Protein AF-A0A554M3I3-F1 (afdb_monomer_lite)

pLDDT: mean 77.88, std 26.11, range [24.8, 97.5]

Secondary structure (DSSP, 8-state):
---------------------------------------------------------------S-----PPPHHHHHHHEEEE------B-TTT--BPTTSTT-HHHH--SSTTB-TTSSSBSGGGTTPBPTTT--B---GGGGGT-EEE---SS----HHHHHSSS-HHHHHHT--HHHHHHHHTTSS-------HHHHHHHHHHHHHHH-

Radius of gyration: 31.51 Å; chains: 1; bounding box: 68×47×103 Å

Structure (mmCIF, N/CA/C/O backbone):
data_AF-A0A554M3I3-F1
#
_entry.id   AF-A0A554M3I3-F1
#
loop_
_atom_site.group_PDB
_atom_site.id
_atom_site.type_symbol
_atom_site.label_atom_id
_atom_site.label_alt_id
_atom_site.label_comp_id
_atom_site.label_asym_id
_atom_site.label_entity_id
_atom_site.label_seq_id
_atom_site.pdbx_PDB_ins_code
_atom_site.Cartn_x
_atom_site.Cartn_y
_atom_site.Cartn_z
_atom_site.occupancy
_atom_site.B_iso_or_equiv
_atom_site.auth_seq_id
_atom_site.auth_comp_id
_atom_site.auth_asym_id
_atom_site.auth_atom_id
_atom_site.pdbx_PDB_model_num
ATOM 1 N N . MET A 1 1 ? 8.610 -20.667 21.843 1.00 37.97 1 MET A N 1
ATOM 2 C CA . MET A 1 1 ? 7.999 -21.687 22.723 1.00 37.97 1 MET A CA 1
ATOM 3 C C . MET A 1 1 ? 6.613 -21.170 23.078 1.00 37.97 1 MET A C 1
ATOM 5 O O . MET A 1 1 ? 6.542 -19.989 23.380 1.00 37.97 1 MET A O 1
ATOM 9 N N . ILE A 1 2 ? 5.580 -22.019 22.991 1.00 33.06 2 ILE A N 1
ATOM 10 C CA . ILE A 1 2 ? 4.127 -21.722 22.863 1.00 33.06 2 ILE A CA 1
ATOM 11 C C . ILE A 1 2 ? 3.738 -21.662 21.374 1.00 33.06 2 ILE A C 1
ATOM 13 O O . ILE A 1 2 ? 3.867 -20.629 20.732 1.00 33.06 2 ILE A O 1
ATOM 17 N N . TRP A 1 3 ? 3.732 -22.812 20.698 1.00 30.12 3 TRP A N 1
ATOM 18 C CA . TRP A 1 3 ? 2.650 -23.810 20.579 1.00 30.12 3 TRP A CA 1
ATOM 19 C C . TRP A 1 3 ? 1.483 -23.344 19.707 1.00 30.12 3 TRP A C 1
ATOM 21 O O . TRP A 1 3 ? 0.614 -22.579 20.105 1.00 30.12 3 TRP A O 1
ATOM 31 N N . ILE A 1 4 ? 1.558 -23.879 18.493 1.00 39.56 4 ILE A N 1
ATOM 32 C CA . ILE A 1 4 ? 0.550 -24.014 17.457 1.00 39.56 4 ILE A CA 1
ATOM 33 C C . ILE A 1 4 ? -0.532 -24.979 17.967 1.00 39.56 4 ILE A C 1
ATOM 35 O O . ILE A 1 4 ? -0.209 -26.098 18.356 1.00 39.56 4 ILE A O 1
ATOM 39 N N . LEU A 1 5 ? -1.788 -24.540 17.928 1.00 37.00 5 LEU A N 1
ATOM 40 C CA . LEU A 1 5 ? -3.006 -25.356 17.854 1.00 37.00 5 LEU A CA 1
ATOM 41 C C . LEU A 1 5 ? -3.899 -24.608 16.852 1.00 37.00 5 LEU A C 1
ATOM 43 O O . LEU A 1 5 ? -4.239 -23.451 17.074 1.00 37.00 5 LEU A O 1
ATOM 47 N N . GLU A 1 6 ? -3.916 -25.021 15.588 1.00 35.16 6 GLU A N 1
ATOM 48 C CA . GLU A 1 6 ? -4.874 -25.969 15.003 1.00 35.16 6 GLU A CA 1
ATOM 49 C C . GLU A 1 6 ? -6.351 -25.542 15.097 1.00 35.16 6 GLU A C 1
ATOM 51 O O . GLU A 1 6 ? -6.962 -25.536 16.157 1.00 35.16 6 GLU A O 1
ATOM 56 N N . ASN A 1 7 ? -6.903 -25.303 13.900 1.00 32.28 7 ASN A N 1
ATOM 57 C CA . ASN A 1 7 ? -8.270 -25.603 13.475 1.00 32.28 7 ASN A CA 1
ATOM 58 C C . ASN A 1 7 ? -9.428 -24.797 14.076 1.00 32.28 7 ASN A C 1
ATOM 60 O O . ASN A 1 7 ? -10.158 -25.285 14.927 1.00 32.28 7 ASN A O 1
ATOM 64 N N . PHE A 1 8 ? -9.732 -23.661 13.441 1.00 26.66 8 PHE A N 1
ATOM 65 C CA . PHE A 1 8 ? -11.117 -23.342 13.082 1.00 26.66 8 PHE A CA 1
ATOM 66 C C . PHE A 1 8 ? -11.169 -22.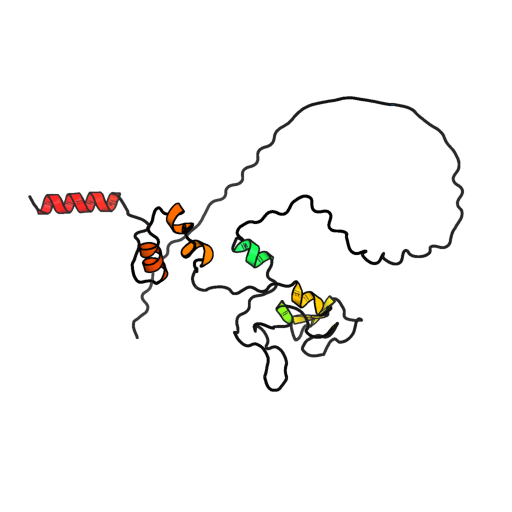800 11.653 1.00 26.66 8 PHE A C 1
ATOM 68 O O . PHE A 1 8 ? -10.734 -21.688 11.357 1.00 26.66 8 PHE A O 1
ATOM 75 N N . SER A 1 9 ? -11.694 -23.628 10.751 1.00 29.00 9 SER A N 1
ATOM 76 C CA . SER A 1 9 ? -12.181 -23.190 9.451 1.00 29.00 9 SER A CA 1
ATOM 77 C C . SER A 1 9 ? -13.396 -22.288 9.661 1.00 29.00 9 SER A C 1
ATOM 79 O O . SER A 1 9 ? -14.375 -22.736 10.251 1.00 29.00 9 SER A O 1
ATOM 81 N N . CYS A 1 10 ? -13.390 -21.079 9.111 1.00 24.80 10 CYS A N 1
ATOM 82 C CA . CYS A 1 10 ? -14.635 -20.426 8.723 1.00 24.80 10 CYS A CA 1
ATOM 83 C C . CYS A 1 10 ? -14.487 -19.924 7.292 1.00 24.80 10 CYS A C 1
ATOM 85 O O . CYS A 1 10 ? -13.834 -18.931 6.984 1.00 24.80 10 CYS A O 1
ATOM 87 N N . ILE A 1 11 ? -15.072 -20.741 6.428 1.00 27.89 11 ILE A N 1
ATOM 88 C CA . ILE A 1 11 ? -15.348 -20.549 5.017 1.00 27.89 11 ILE A CA 1
ATOM 89 C C . ILE A 1 11 ? -16.124 -19.237 4.845 1.00 27.89 11 ILE A C 1
ATOM 91 O O . ILE A 1 11 ? -17.220 -19.100 5.380 1.00 27.89 11 ILE A O 1
ATOM 95 N N . ILE A 1 12 ? -15.597 -18.297 4.060 1.00 28.19 12 ILE A N 1
ATOM 96 C CA . ILE A 1 12 ? -16.394 -17.207 3.486 1.00 28.19 12 ILE A CA 1
ATOM 97 C C . ILE A 1 12 ? -16.550 -17.532 2.003 1.00 28.19 12 ILE A C 1
ATOM 99 O O . ILE A 1 12 ? -15.614 -17.382 1.220 1.00 28.19 12 ILE A O 1
ATOM 103 N N . THR A 1 13 ? -17.729 -18.024 1.622 1.00 29.59 13 THR A N 1
ATOM 104 C CA . THR A 1 13 ? -18.143 -18.128 0.220 1.00 29.59 13 THR A CA 1
ATOM 105 C C . THR A 1 13 ? -19.474 -17.414 0.013 1.00 29.59 13 THR A C 1
ATOM 107 O O . THR A 1 13 ? -20.392 -17.563 0.815 1.00 29.59 13 THR A O 1
ATOM 110 N N . THR A 1 14 ? -19.559 -16.731 -1.138 1.00 33.28 14 THR A N 1
ATOM 111 C CA . THR A 1 14 ? -20.763 -16.212 -1.824 1.00 33.28 14 THR A CA 1
ATOM 112 C C . THR A 1 14 ? -21.414 -14.972 -1.173 1.00 33.28 14 THR A C 1
ATOM 114 O O . THR A 1 14 ? -21.435 -14.850 0.039 1.00 33.28 14 THR A O 1
ATOM 117 N N . ASN A 1 15 ? -21.915 -13.944 -1.867 1.00 29.88 15 ASN A N 1
ATOM 118 C CA . ASN A 1 15 ? -22.545 -13.812 -3.187 1.00 29.88 15 ASN A CA 1
ATOM 119 C C . ASN A 1 15 ? -22.325 -12.374 -3.719 1.00 29.88 15 ASN A C 1
ATOM 121 O O . ASN A 1 15 ? -22.347 -11.420 -2.950 1.00 29.88 15 ASN A O 1
ATOM 125 N N . HIS A 1 16 ? -21.981 -12.176 -4.995 1.00 32.69 16 HIS A N 1
ATOM 126 C CA . HIS A 1 16 ? -22.924 -11.919 -6.099 1.00 32.69 16 HIS A CA 1
ATOM 127 C C . HIS A 1 16 ? -24.004 -10.866 -5.802 1.00 32.69 16 HIS A C 1
ATOM 129 O O . HIS A 1 16 ? -25.044 -11.203 -5.251 1.00 32.69 16 HIS A O 1
ATOM 135 N N . TYR A 1 17 ? -23.821 -9.644 -6.316 1.00 34.75 17 TYR A N 1
ATOM 136 C CA . TYR A 1 17 ? -24.930 -8.754 -6.675 1.00 34.75 17 TYR A CA 1
ATOM 137 C C . TYR A 1 17 ? -24.636 -8.036 -8.000 1.00 34.75 17 TYR A C 1
ATOM 139 O O . TYR A 1 17 ? -23.895 -7.060 -8.064 1.00 34.75 17 TYR A O 1
ATOM 147 N N . ASN A 1 18 ? -25.241 -8.563 -9.067 1.00 35.06 18 ASN A N 1
ATOM 148 C CA . ASN A 1 18 ? -25.533 -7.841 -10.302 1.00 35.06 18 ASN A CA 1
ATOM 149 C C . ASN A 1 18 ? -26.783 -6.984 -10.066 1.00 35.06 18 ASN A C 1
ATOM 151 O O . ASN A 1 18 ? -27.787 -7.504 -9.581 1.00 35.06 18 ASN A O 1
ATOM 155 N N . ALA A 1 19 ? -26.772 -5.725 -10.498 1.00 33.91 19 ALA A N 1
ATOM 156 C CA . ALA A 1 19 ? -27.988 -4.932 -10.648 1.00 33.91 19 ALA A CA 1
ATOM 157 C C . ALA A 1 19 ? -27.946 -4.178 -11.982 1.00 33.91 19 ALA A C 1
ATOM 159 O O . ALA A 1 19 ? -27.262 -3.170 -12.145 1.00 33.91 19 ALA A O 1
ATOM 160 N N . ALA A 1 20 ? -28.677 -4.719 -12.953 1.00 32.81 20 ALA A N 1
ATOM 161 C CA . ALA A 1 20 ? -29.036 -4.060 -14.193 1.00 32.81 20 ALA A CA 1
ATOM 162 C C . ALA A 1 20 ? -30.358 -3.311 -13.995 1.00 32.81 20 ALA A C 1
ATOM 164 O O . ALA A 1 20 ? -31.330 -3.923 -13.565 1.00 32.81 20 ALA A O 1
ATOM 165 N N . THR A 1 21 ? -30.429 -2.044 -14.408 1.00 34.69 21 THR A N 1
ATOM 166 C CA . THR A 1 21 ? -31.701 -1.359 -14.695 1.00 34.69 21 THR A CA 1
ATOM 167 C C . THR A 1 21 ? -31.483 -0.232 -15.708 1.00 34.69 21 THR A C 1
ATOM 169 O O . THR A 1 21 ? -30.863 0.783 -15.415 1.00 34.69 21 THR A O 1
ATOM 172 N N . SER A 1 22 ? -32.030 -0.424 -16.910 1.00 35.56 22 SER A N 1
ATOM 173 C CA . SER A 1 22 ? -32.540 0.642 -17.794 1.00 35.56 22 SER A CA 1
ATOM 174 C C . SER A 1 22 ? -34.060 0.750 -17.546 1.00 35.56 22 SER A C 1
ATOM 176 O O . SER A 1 22 ? -34.599 -0.239 -17.031 1.00 35.56 22 SER A O 1
ATOM 178 N N . PRO A 1 23 ? -34.792 1.851 -17.874 1.00 41.06 23 PRO A N 1
ATOM 179 C CA . PRO A 1 23 ? -35.200 2.108 -19.275 1.00 41.06 23 PRO A CA 1
ATOM 180 C C . PRO A 1 23 ? -35.599 3.566 -19.705 1.00 41.06 23 PRO A C 1
ATOM 182 O O . PRO A 1 23 ? -36.170 4.332 -18.946 1.00 41.06 23 PRO A O 1
ATOM 185 N N . LYS A 1 24 ? -35.407 3.844 -21.014 1.00 34.16 24 LYS A N 1
ATOM 186 C CA . LYS A 1 24 ? -36.326 4.429 -22.048 1.00 34.16 24 LYS A CA 1
ATOM 187 C C . LYS A 1 24 ? -36.927 5.874 -22.002 1.00 34.16 24 LYS A C 1
ATOM 189 O O . LYS A 1 24 ? -37.661 6.217 -21.092 1.00 34.16 24 LYS A O 1
ATOM 194 N N . PHE A 1 25 ? -36.847 6.511 -23.203 1.00 28.34 25 PHE A N 1
ATOM 195 C CA . PHE A 1 25 ? -37.845 7.362 -23.943 1.00 28.34 25 PHE A CA 1
ATOM 196 C C . PHE A 1 25 ? -38.105 8.818 -23.459 1.00 28.34 25 PHE A C 1
ATOM 198 O O . PHE A 1 25 ? -38.232 9.005 -22.264 1.00 28.34 25 PHE A O 1
ATOM 205 N N . PHE A 1 26 ? -38.302 9.917 -24.232 1.00 32.03 26 PHE A N 1
ATOM 206 C CA . PHE A 1 26 ? -38.508 10.353 -25.658 1.00 32.03 26 PHE A CA 1
ATOM 207 C C . PHE A 1 26 ? -38.484 11.946 -25.654 1.00 32.03 26 PHE A C 1
ATOM 209 O O . PHE A 1 26 ? -38.391 12.479 -24.552 1.00 32.03 26 PHE A O 1
ATOM 216 N N . PRO A 1 27 ? -38.763 12.788 -26.702 1.00 43.84 27 PRO A N 1
ATOM 217 C CA . PRO A 1 27 ? -38.387 12.851 -28.139 1.00 43.84 27 PRO A CA 1
ATOM 218 C C . PRO A 1 27 ? -38.089 14.266 -28.784 1.00 43.84 27 PRO A C 1
ATOM 220 O O . PRO A 1 27 ? -38.451 15.306 -28.255 1.00 43.84 27 PRO A O 1
ATOM 223 N N . ARG A 1 28 ? -37.606 14.228 -30.054 1.00 34.38 28 ARG A N 1
ATOM 224 C CA . ARG A 1 28 ? -37.950 15.022 -31.290 1.00 34.38 28 ARG A CA 1
ATOM 225 C C . ARG A 1 28 ? -37.622 16.531 -31.524 1.00 34.38 28 ARG A C 1
ATOM 227 O O . ARG A 1 28 ? -38.009 17.382 -30.744 1.00 34.38 28 ARG A O 1
ATOM 234 N N . PHE A 1 29 ? -37.199 16.786 -32.792 1.00 26.50 29 PHE A N 1
ATOM 235 C CA . PHE A 1 29 ? -37.363 17.929 -33.761 1.00 26.50 29 PHE A CA 1
ATOM 236 C C . PHE A 1 29 ? -35.992 18.510 -34.224 1.00 26.50 29 PHE A C 1
ATOM 238 O O . PHE A 1 29 ? -35.173 18.800 -33.374 1.00 26.50 29 PHE A O 1
ATOM 245 N N . ARG A 1 30 ? -35.591 18.702 -35.503 1.00 32.94 30 ARG A N 1
ATOM 246 C CA . ARG A 1 30 ? -36.229 18.865 -36.836 1.00 32.94 30 ARG A CA 1
ATOM 247 C C . ARG A 1 30 ? -35.360 18.317 -37.991 1.00 32.94 30 ARG A C 1
ATOM 249 O O . ARG A 1 30 ? -34.144 18.255 -37.902 1.00 32.94 30 ARG A O 1
ATOM 256 N N . ARG A 1 31 ? -36.040 18.022 -39.109 1.00 30.06 31 ARG A N 1
ATOM 257 C CA . ARG A 1 31 ? -35.536 17.766 -40.476 1.00 30.06 31 ARG A CA 1
ATOM 258 C C . ARG A 1 31 ? -34.858 18.988 -41.117 1.00 30.06 31 ARG A C 1
ATOM 260 O O . ARG A 1 31 ? -35.368 20.093 -40.958 1.00 30.06 31 ARG A O 1
ATOM 267 N N . ALA A 1 32 ? -33.927 18.738 -42.041 1.00 34.50 32 ALA A N 1
ATOM 268 C CA . ALA A 1 32 ? -33.870 19.432 -43.333 1.00 34.50 32 ALA A CA 1
ATOM 269 C C . ALA A 1 32 ? -33.262 18.513 -44.412 1.00 34.50 32 ALA A C 1
ATOM 271 O O . ALA A 1 32 ? -32.392 17.696 -44.137 1.00 34.50 32 ALA A O 1
ATOM 272 N N . VAL A 1 33 ? -33.797 18.619 -45.626 1.00 34.09 33 VAL A N 1
ATOM 273 C CA . VAL A 1 33 ? -33.613 17.748 -46.798 1.00 34.09 33 VAL A CA 1
ATOM 274 C C . VAL A 1 33 ? -33.032 18.584 -47.939 1.00 34.09 33 VAL A C 1
ATOM 276 O O . VAL A 1 33 ? -33.507 19.703 -48.111 1.00 34.0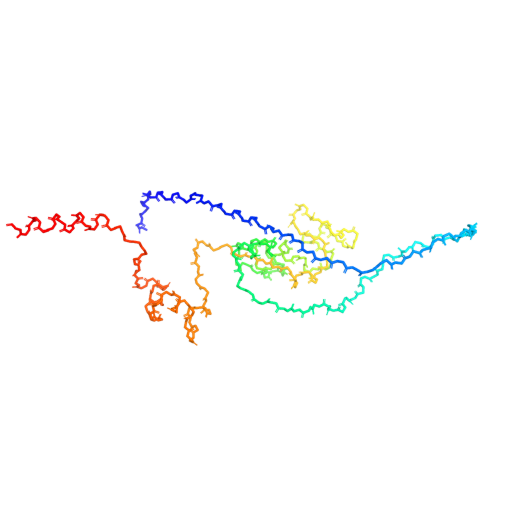9 33 VAL A O 1
ATOM 279 N N . ARG A 1 34 ? -32.130 18.006 -48.755 1.00 31.14 34 ARG A N 1
ATOM 280 C CA . ARG A 1 34 ? -31.967 18.117 -50.241 1.00 31.14 34 ARG A CA 1
ATOM 281 C C . ARG A 1 34 ? -30.483 17.939 -50.609 1.00 31.14 34 ARG A C 1
ATOM 283 O O . ARG A 1 34 ? -29.644 18.615 -50.043 1.00 31.14 34 ARG A O 1
ATOM 290 N N . LYS A 1 35 ? -30.092 16.883 -51.337 1.00 31.95 35 LYS A N 1
ATOM 291 C CA . LYS A 1 35 ? -30.215 16.564 -52.786 1.00 31.95 35 LYS A CA 1
ATOM 292 C C . LYS A 1 35 ? -29.033 17.091 -53.629 1.00 31.95 35 LYS A C 1
ATOM 294 O O . LYS A 1 35 ? -28.927 18.286 -53.844 1.00 31.95 35 LYS A O 1
ATOM 299 N N . SER A 1 36 ? -28.268 16.118 -54.146 1.00 34.31 36 SER A N 1
ATOM 300 C CA . SER A 1 36 ? -27.706 15.971 -55.508 1.00 34.31 36 SER A CA 1
ATOM 301 C C . SER A 1 36 ? -26.836 17.064 -56.145 1.00 34.31 36 SER A C 1
ATOM 303 O O . SER A 1 36 ? -27.316 18.165 -56.383 1.00 34.31 36 SER A O 1
ATOM 305 N N . CYS A 1 37 ? -25.634 16.633 -56.557 1.00 30.97 37 CYS A N 1
ATOM 306 C CA . CYS A 1 37 ? -24.827 16.945 -57.760 1.00 30.97 37 CYS A CA 1
ATOM 307 C C . CYS A 1 37 ? -23.354 16.830 -57.315 1.00 30.97 37 CYS A C 1
ATOM 309 O O . CYS A 1 37 ? -22.986 17.423 -56.315 1.00 30.97 37 CYS A O 1
ATOM 311 N N . GLY A 1 38 ? -22.472 16.001 -57.867 1.00 29.64 38 GLY A N 1
ATOM 312 C CA . GLY A 1 38 ? -22.256 15.666 -59.265 1.00 29.64 38 GLY A CA 1
ATOM 313 C C . GLY A 1 38 ? -20.931 16.315 -59.685 1.00 29.64 38 GLY A C 1
ATOM 314 O O . GLY A 1 38 ? -20.883 17.536 -59.730 1.00 29.64 38 GLY A O 1
ATOM 315 N N . VAL A 1 39 ? -19.941 15.482 -60.063 1.00 30.78 39 VAL A N 1
ATOM 316 C CA . VAL A 1 39 ? -18.754 15.835 -60.887 1.00 30.78 39 VAL A CA 1
ATOM 317 C C . VAL A 1 39 ? -17.640 16.570 -60.089 1.00 30.78 39 VAL A C 1
ATOM 319 O O . VAL A 1 39 ? -17.939 17.428 -59.279 1.00 30.78 39 VAL A O 1
ATOM 322 N N . LEU A 1 40 ? -16.329 16.303 -60.147 1.00 28.42 40 LEU A N 1
ATOM 323 C CA . LEU A 1 40 ? -15.416 15.578 -61.035 1.00 28.42 40 LEU A CA 1
ATOM 324 C C . LEU A 1 40 ? -14.248 15.069 -60.156 1.00 28.42 40 LEU A C 1
ATOM 326 O O . LEU A 1 40 ? -13.724 15.814 -59.329 1.00 28.42 40 LEU A O 1
ATOM 330 N N . CYS A 1 41 ? -13.820 13.824 -60.349 1.00 28.53 41 CYS A N 1
ATOM 331 C CA . CYS A 1 41 ? -12.599 13.283 -59.759 1.00 28.53 41 CYS A CA 1
ATOM 332 C C . CYS A 1 41 ? -11.407 13.741 -60.609 1.00 28.53 41 CYS A C 1
ATOM 334 O O . CYS A 1 41 ? -11.268 13.300 -61.749 1.00 28.53 41 CYS A O 1
ATOM 336 N N . VAL A 1 42 ? -10.568 14.631 -60.078 1.00 33.12 42 VAL A N 1
ATOM 337 C CA . VAL A 1 42 ? -9.254 14.916 -60.662 1.00 33.12 42 VAL A CA 1
ATOM 338 C C . VAL A 1 42 ? -8.204 14.258 -59.781 1.00 33.12 42 VAL A C 1
ATOM 340 O O . VAL A 1 42 ? -7.917 14.693 -58.667 1.00 33.12 42 VAL A O 1
ATOM 343 N N . ILE A 1 43 ? -7.677 13.159 -60.302 1.00 38.81 43 ILE A N 1
ATOM 344 C CA . ILE A 1 43 ? -6.592 12.377 -59.732 1.00 38.81 43 ILE A CA 1
ATOM 345 C C . ILE A 1 43 ? -5.300 13.134 -60.056 1.00 38.81 43 ILE A C 1
ATOM 347 O O . ILE A 1 43 ? -4.730 12.954 -61.127 1.00 38.81 43 ILE A O 1
ATOM 351 N N . TYR A 1 44 ? -4.844 14.007 -59.158 1.00 36.28 44 TYR A N 1
ATOM 352 C CA . TYR A 1 44 ? -3.440 14.415 -59.153 1.00 36.28 44 TYR A CA 1
ATOM 353 C C . TYR A 1 44 ? -2.703 13.558 -58.134 1.00 36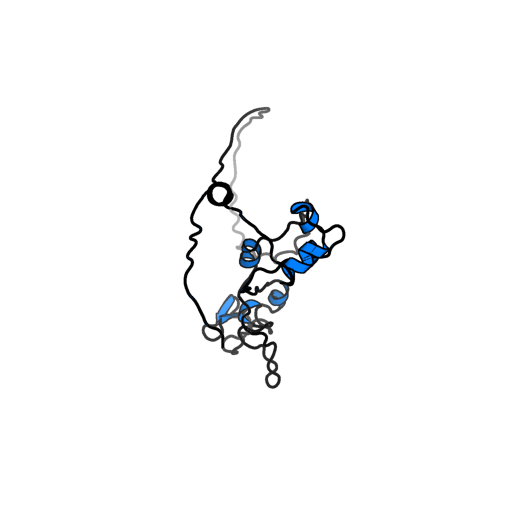.28 44 TYR A C 1
ATOM 355 O O . TYR A 1 44 ? -2.846 13.710 -56.923 1.00 36.28 44 TYR A O 1
ATOM 363 N N . SER A 1 45 ? -1.931 12.625 -58.675 1.00 47.12 45 SER A N 1
ATOM 364 C CA . SER A 1 45 ? -0.873 11.876 -58.017 1.00 47.12 45 SER A CA 1
ATOM 365 C C . SER A 1 45 ? 0.143 12.837 -57.398 1.00 47.12 45 SER A C 1
ATOM 367 O O . SER A 1 45 ? 1.096 13.258 -58.057 1.00 47.12 45 SER A O 1
ATOM 369 N N . THR A 1 46 ? -0.061 13.196 -56.135 1.00 50.94 46 THR A N 1
ATOM 370 C CA . THR A 1 46 ? 0.987 13.771 -55.296 1.00 50.94 46 THR A CA 1
ATOM 371 C C . THR A 1 46 ? 1.758 12.634 -54.619 1.00 50.94 46 THR A C 1
ATOM 373 O O . THR A 1 46 ? 1.162 11.638 -54.198 1.00 50.94 46 THR A O 1
ATOM 376 N N . PRO A 1 47 ? 3.097 12.724 -54.550 1.00 46.66 47 PRO A N 1
ATOM 377 C CA . PRO A 1 47 ? 3.915 11.718 -53.892 1.00 46.66 47 PRO A CA 1
ATOM 378 C C . PRO A 1 47 ? 3.523 11.645 -52.417 1.00 46.66 47 PRO A C 1
ATOM 380 O O . PRO A 1 47 ? 3.478 12.660 -51.724 1.00 46.66 47 PRO A O 1
ATOM 383 N N . VAL A 1 48 ? 3.232 10.429 -51.956 1.00 43.69 48 VAL A N 1
ATOM 384 C CA . VAL A 1 48 ? 2.944 10.094 -50.562 1.00 43.69 48 VAL A CA 1
ATOM 385 C C . VAL A 1 48 ? 4.146 10.496 -49.705 1.00 43.69 48 VAL A C 1
ATOM 387 O O . VAL A 1 48 ? 5.085 9.727 -49.512 1.00 43.69 48 VAL A O 1
ATOM 390 N N . SER A 1 49 ? 4.127 11.716 -49.175 1.00 45.00 49 SER A N 1
ATOM 391 C CA . SER A 1 49 ? 4.880 12.043 -47.975 1.00 45.00 49 SER A CA 1
ATOM 392 C C . SER A 1 49 ? 4.217 11.278 -46.837 1.00 45.00 49 SER A C 1
ATOM 394 O O . SER A 1 49 ? 3.080 11.575 -46.462 1.00 45.00 49 SER A O 1
ATOM 396 N N . MET A 1 50 ? 4.905 10.254 -46.333 1.00 51.62 50 MET A N 1
ATOM 397 C CA . MET A 1 50 ? 4.481 9.518 -45.147 1.00 51.62 50 MET A CA 1
ATOM 398 C C . MET A 1 50 ? 4.182 10.522 -44.025 1.00 51.62 50 MET A C 1
ATOM 400 O O . MET A 1 50 ? 5.034 11.371 -43.746 1.00 51.62 50 MET A O 1
ATOM 404 N N . PRO A 1 51 ? 3.015 10.452 -43.363 1.00 48.19 51 PRO A N 1
ATOM 405 C CA . PRO A 1 51 ? 2.818 11.203 -42.141 1.00 48.19 51 PRO A CA 1
ATOM 406 C C . PRO A 1 51 ? 3.821 10.664 -41.119 1.00 48.19 51 PRO A C 1
ATOM 408 O O . PRO A 1 51 ? 3.698 9.540 -40.633 1.00 48.19 51 PRO A O 1
ATOM 411 N N . ILE A 1 52 ? 4.849 11.462 -40.824 1.00 55.00 52 ILE A N 1
ATOM 412 C CA . ILE A 1 52 ? 5.675 11.284 -39.630 1.00 55.00 52 ILE A CA 1
ATOM 413 C C . ILE A 1 52 ? 4.676 11.191 -38.470 1.00 55.00 52 ILE A C 1
ATOM 415 O O . ILE A 1 52 ? 3.836 12.090 -38.364 1.00 55.00 52 ILE A O 1
ATOM 419 N N . PRO A 1 53 ? 4.692 10.123 -37.646 1.00 45.62 53 PRO A N 1
ATOM 420 C CA . PRO A 1 53 ? 3.756 10.005 -36.541 1.00 45.62 53 PRO A CA 1
ATOM 421 C C . PRO A 1 53 ? 3.896 11.265 -35.700 1.00 45.62 53 PRO A C 1
ATOM 423 O O . PRO A 1 53 ? 4.974 11.553 -35.173 1.00 45.62 53 PRO A O 1
ATOM 426 N N . ALA A 1 54 ? 2.815 12.046 -35.683 1.00 46.38 54 ALA A N 1
ATOM 427 C CA . ALA A 1 54 ? 2.748 13.322 -35.010 1.00 46.38 54 ALA A CA 1
ATOM 428 C C . ALA A 1 54 ? 3.313 13.141 -33.604 1.00 46.38 54 ALA A C 1
ATOM 430 O O . ALA A 1 54 ? 2.869 12.275 -32.843 1.00 46.38 54 ALA A O 1
ATOM 431 N N . GLN A 1 55 ? 4.345 13.921 -33.287 1.00 57.88 55 GLN A N 1
ATOM 432 C CA . GLN A 1 55 ? 4.833 14.018 -31.925 1.00 57.88 55 GLN A CA 1
ATOM 433 C C . GLN A 1 55 ? 3.622 14.356 -31.065 1.00 57.88 55 GLN A C 1
ATOM 435 O O . GLN A 1 55 ? 2.950 15.347 -31.337 1.00 57.88 55 GLN A O 1
ATOM 440 N N . LYS A 1 56 ? 3.313 13.480 -30.102 1.00 44.78 56 LYS A N 1
ATOM 441 C CA . LYS A 1 56 ? 2.215 13.636 -29.147 1.00 44.78 56 LYS A CA 1
ATOM 442 C C . LYS A 1 56 ? 2.404 14.999 -28.481 1.00 44.78 56 LYS A C 1
ATOM 444 O O . LYS A 1 56 ? 3.230 15.146 -27.583 1.00 44.78 56 LYS A O 1
ATOM 449 N N . SER A 1 57 ? 1.723 16.006 -29.014 1.00 44.91 57 SER A N 1
ATOM 450 C CA . SER A 1 57 ? 1.705 17.356 -28.481 1.00 44.91 57 SER A CA 1
ATOM 451 C C . SER A 1 57 ? 1.212 17.243 -27.051 1.00 44.91 57 SER A C 1
ATOM 453 O O . SER A 1 57 ? 0.222 16.548 -26.813 1.00 44.91 57 SER A O 1
ATOM 455 N N . ALA A 1 58 ? 1.934 17.866 -26.119 1.00 59.41 58 ALA A N 1
ATOM 456 C CA . ALA A 1 58 ? 1.520 17.995 -24.733 1.00 59.41 58 ALA A CA 1
ATOM 457 C C . ALA A 1 58 ? 0.038 18.381 -24.711 1.00 59.41 58 ALA A C 1
ATOM 459 O O . ALA A 1 58 ? -0.336 19.449 -25.195 1.00 59.41 58 ALA A O 1
ATOM 460 N N . ALA A 1 59 ? -0.798 17.444 -24.267 1.00 58.66 59 ALA A N 1
ATOM 461 C CA . ALA A 1 59 ? -2.216 17.682 -24.133 1.00 58.66 59 ALA A CA 1
ATOM 462 C C . ALA A 1 59 ? -2.359 18.781 -23.083 1.00 58.66 59 ALA A C 1
ATOM 464 O O . ALA A 1 59 ? -1.918 18.626 -21.949 1.00 58.66 59 ALA A O 1
ATOM 465 N N . THR A 1 60 ? -2.913 19.916 -23.485 1.00 54.97 60 THR A N 1
ATOM 466 C CA . THR A 1 60 ? -3.518 20.849 -22.547 1.00 54.97 60 THR A CA 1
ATOM 467 C C . THR A 1 60 ? -4.639 20.083 -21.855 1.00 54.97 60 THR A C 1
ATOM 469 O O . THR A 1 60 ? -5.594 19.676 -22.516 1.00 54.97 60 THR A O 1
ATOM 472 N N . ASP A 1 61 ? -4.458 19.818 -20.566 1.00 65.12 61 ASP A N 1
ATOM 473 C CA . ASP A 1 61 ? -5.360 19.056 -19.709 1.00 65.12 61 ASP A CA 1
ATOM 474 C C . ASP A 1 61 ? -6.797 19.599 -19.771 1.00 65.12 61 ASP A C 1
ATOM 476 O O . ASP A 1 61 ? -7.144 20.571 -19.105 1.00 65.12 61 ASP A O 1
ATOM 480 N N . SER A 1 62 ? -7.652 18.976 -20.582 1.00 76.88 62 SER A N 1
ATOM 481 C CA . SER A 1 62 ? -9.088 19.252 -20.597 1.00 76.88 62 SER A CA 1
ATOM 482 C C . SER A 1 62 ? -9.807 18.227 -19.717 1.00 76.88 62 SER A C 1
ATOM 484 O O . SER A 1 62 ? -10.414 17.282 -20.226 1.00 76.88 62 SER A O 1
ATOM 486 N N . PHE A 1 63 ? -9.696 18.373 -18.397 1.00 85.38 63 PHE A N 1
ATOM 487 C CA . PHE A 1 63 ? -10.565 17.686 -17.436 1.00 85.38 63 PHE A CA 1
ATOM 488 C C . PHE A 1 63 ? -11.621 18.670 -16.910 1.00 85.38 63 PHE A C 1
ATOM 490 O O . PHE A 1 63 ? -11.309 19.829 -16.657 1.00 85.38 63 PHE A O 1
ATOM 497 N N . ASP A 1 64 ? -12.869 18.217 -16.765 1.00 92.00 64 ASP A N 1
ATOM 498 C CA . ASP A 1 64 ? -13.992 19.053 -16.295 1.00 92.00 64 ASP A CA 1
ATOM 499 C C . ASP A 1 64 ? -14.086 19.079 -14.756 1.00 92.00 64 ASP A C 1
ATOM 501 O O . ASP A 1 64 ? -14.398 20.098 -14.147 1.00 92.00 64 ASP A O 1
ATOM 505 N N . ALA A 1 65 ? -13.738 17.966 -14.098 1.00 92.94 65 ALA A N 1
ATOM 506 C CA . ALA A 1 65 ? -13.734 17.847 -12.643 1.00 92.94 65 ALA A CA 1
ATOM 507 C C . ALA A 1 65 ? -12.695 16.828 -12.152 1.00 92.94 65 ALA A C 1
ATOM 509 O O . ALA A 1 65 ? -12.323 15.897 -12.868 1.00 92.94 65 ALA A O 1
ATOM 510 N N . ILE A 1 66 ? -12.265 16.990 -10.898 1.00 92.75 66 ILE A N 1
ATOM 511 C CA . ILE A 1 66 ? -11.409 16.045 -10.173 1.00 92.75 66 ILE A CA 1
ATOM 512 C C . ILE A 1 66 ? -12.204 15.516 -8.980 1.00 92.75 66 ILE A C 1
ATOM 514 O O . ILE A 1 66 ? -12.691 16.293 -8.161 1.00 92.75 66 ILE A O 1
ATOM 518 N N . SER A 1 67 ? -12.314 14.195 -8.866 1.00 94.94 67 SER A N 1
ATOM 519 C CA . SER A 1 67 ? -12.914 13.525 -7.711 1.00 94.94 67 SER A CA 1
ATOM 520 C C . SER A 1 67 ? -11.837 12.893 -6.838 1.00 94.94 67 SER A C 1
ATOM 522 O O . SER A 1 67 ? -10.914 12.267 -7.357 1.00 94.94 67 SER A O 1
ATOM 524 N N . LEU A 1 68 ? -11.992 12.995 -5.518 1.00 94.56 68 LEU A N 1
ATOM 525 C CA . LEU A 1 68 ? -11.174 12.262 -4.557 1.00 94.56 68 LEU A CA 1
ATOM 526 C C . LEU A 1 68 ? -12.022 11.187 -3.879 1.00 94.56 68 LEU A C 1
ATOM 528 O O . LEU A 1 68 ? -13.109 11.472 -3.377 1.00 94.56 68 LEU A O 1
ATOM 532 N N . SER A 1 69 ? -11.505 9.964 -3.846 1.00 95.00 69 SER A N 1
ATOM 533 C CA . SER A 1 69 ? -12.119 8.815 -3.185 1.00 95.00 69 SER A CA 1
ATOM 534 C C . SER A 1 69 ? -11.082 8.056 -2.360 1.00 95.00 69 SER A C 1
ATOM 536 O O . SER A 1 69 ? -9.873 8.220 -2.532 1.00 95.00 69 SER A O 1
ATOM 538 N N . VAL A 1 70 ? -11.561 7.231 -1.428 1.00 94.50 70 VAL A N 1
ATOM 539 C CA . VAL A 1 70 ? -10.703 6.284 -0.709 1.00 94.50 70 VAL A CA 1
ATOM 540 C C . VAL A 1 70 ? -10.388 5.125 -1.649 1.00 94.50 70 VAL A C 1
ATOM 542 O O . VAL A 1 70 ? -11.298 4.561 -2.250 1.00 94.50 70 VAL A O 1
ATOM 545 N N . ALA A 1 71 ? -9.107 4.785 -1.772 1.00 95.75 71 ALA A N 1
ATOM 546 C CA . ALA A 1 71 ? -8.660 3.675 -2.604 1.00 95.75 71 ALA A CA 1
ATOM 547 C C . ALA A 1 71 ? -9.053 2.334 -1.975 1.00 95.75 71 ALA A C 1
ATOM 549 O O . ALA A 1 71 ? -8.785 2.104 -0.790 1.00 95.75 71 ALA A O 1
ATOM 550 N N . SER A 1 72 ? -9.653 1.443 -2.763 1.00 95.75 72 SER A N 1
ATOM 551 C CA . SER A 1 72 ? -9.864 0.060 -2.342 1.00 95.75 72 SER A CA 1
ATOM 552 C C . SER A 1 72 ? -8.560 -0.753 -2.452 1.00 95.75 72 SER A C 1
ATOM 554 O O . SER A 1 72 ? -7.646 -0.364 -3.187 1.00 95.75 72 SER A O 1
ATOM 556 N N . PRO A 1 73 ? -8.439 -1.899 -1.754 1.00 95.75 73 PRO A N 1
ATOM 557 C CA . PRO A 1 73 ? -7.296 -2.796 -1.933 1.00 95.75 73 PRO A CA 1
ATOM 558 C C . PRO A 1 73 ? -7.127 -3.260 -3.388 1.00 95.75 73 PRO A C 1
ATOM 560 O O . PRO A 1 73 ? -6.003 -3.389 -3.867 1.00 95.75 73 PRO A O 1
ATOM 563 N N . GLU A 1 74 ? -8.237 -3.458 -4.103 1.00 95.25 74 GLU A N 1
ATOM 564 C CA . GLU A 1 74 ? -8.252 -3.849 -5.516 1.00 95.25 74 GLU A CA 1
ATOM 565 C C . GLU A 1 74 ? -7.691 -2.741 -6.417 1.00 95.25 74 GLU A C 1
ATOM 567 O O . GLU A 1 74 ? -6.878 -3.023 -7.299 1.00 95.25 74 GLU A O 1
ATOM 572 N N . ASP A 1 75 ? -8.034 -1.476 -6.148 1.00 95.69 75 ASP A N 1
ATOM 573 C CA . ASP A 1 75 ? -7.490 -0.327 -6.886 1.00 95.69 75 ASP A CA 1
ATOM 574 C C . ASP A 1 75 ? -5.971 -0.213 -6.708 1.00 95.69 75 ASP A C 1
ATOM 576 O O . ASP A 1 75 ? -5.236 -0.013 -7.677 1.00 95.69 75 ASP A O 1
ATOM 580 N N . ILE A 1 76 ? -5.481 -0.395 -5.475 1.00 96.12 76 ILE A N 1
ATOM 581 C CA . ILE A 1 76 ? -4.044 -0.346 -5.159 1.00 96.12 76 ILE A CA 1
ATOM 582 C C . ILE A 1 76 ? -3.287 -1.436 -5.927 1.00 96.12 76 ILE A C 1
ATOM 584 O O . ILE A 1 76 ? -2.207 -1.176 -6.469 1.00 96.12 76 ILE A O 1
ATOM 588 N N . LEU A 1 77 ? -3.854 -2.642 -6.007 1.00 95.06 77 LEU A N 1
ATOM 589 C CA . LEU A 1 77 ? -3.293 -3.733 -6.803 1.00 95.06 77 LEU A CA 1
ATOM 590 C C . LEU A 1 77 ? -3.331 -3.415 -8.303 1.00 95.06 77 LEU A C 1
ATOM 592 O O . LEU A 1 77 ? -2.350 -3.683 -8.995 1.00 95.06 77 LEU A O 1
ATOM 596 N N . GLY A 1 78 ? -4.402 -2.786 -8.793 1.00 96.12 78 GLY A N 1
ATOM 597 C CA . GLY A 1 78 ? -4.536 -2.360 -10.189 1.00 96.12 78 GLY A CA 1
ATOM 598 C C . GLY A 1 78 ? -3.519 -1.296 -10.620 1.00 96.12 78 GLY A C 1
ATOM 599 O O . GLY A 1 78 ? -3.071 -1.295 -11.768 1.00 96.12 78 GLY A O 1
ATOM 600 N N . TRP A 1 79 ? -3.109 -0.403 -9.716 1.00 95.06 79 TRP A N 1
ATOM 601 C CA . TRP A 1 79 ? -2.067 0.600 -9.992 1.00 95.06 79 TRP A CA 1
ATOM 602 C C . TRP A 1 79 ? -0.650 0.033 -9.918 1.00 95.06 79 TRP A C 1
ATOM 604 O O . TRP A 1 79 ? 0.289 0.600 -10.490 1.00 95.06 79 TRP A O 1
ATOM 614 N N . SER A 1 80 ? -0.480 -1.056 -9.175 1.00 96.19 80 SER A N 1
ATOM 615 C CA . SER A 1 80 ? 0.828 -1.608 -8.877 1.00 96.19 80 SER A CA 1
ATOM 616 C C . SER A 1 80 ? 1.408 -2.404 -10.039 1.00 96.19 80 SER A C 1
ATOM 618 O O . SER A 1 80 ? 0.718 -3.147 -10.733 1.00 96.19 80 SER A O 1
ATOM 620 N N . ARG A 1 81 ? 2.725 -2.297 -10.230 1.00 94.94 81 ARG A N 1
ATOM 621 C CA . ARG A 1 81 ? 3.470 -3.104 -11.214 1.00 94.94 81 ARG A CA 1
ATOM 622 C C . ARG A 1 81 ? 4.256 -4.259 -10.607 1.00 94.94 81 ARG A C 1
ATOM 624 O O . ARG A 1 81 ? 4.950 -4.972 -11.329 1.00 94.94 81 ARG A O 1
ATOM 631 N N . GLY A 1 82 ? 4.174 -4.433 -9.294 1.00 95.62 82 GLY A N 1
ATOM 632 C CA . GLY A 1 82 ? 4.845 -5.514 -8.590 1.00 95.62 82 GLY A CA 1
ATOM 633 C C . GLY A 1 82 ? 4.882 -5.304 -7.083 1.00 95.62 82 GLY A C 1
ATOM 634 O O . GLY A 1 82 ? 4.727 -4.188 -6.582 1.00 95.62 82 GLY A O 1
ATOM 635 N N . GLU A 1 83 ? 5.089 -6.412 -6.383 1.00 96.38 83 GLU A N 1
ATOM 636 C CA . GLU A 1 83 ? 5.216 -6.462 -4.932 1.00 96.38 83 GLU A CA 1
ATOM 637 C C . GLU A 1 83 ? 6.667 -6.223 -4.499 1.00 96.38 83 GLU A C 1
ATOM 639 O O . GLU A 1 83 ? 7.604 -6.754 -5.102 1.00 96.38 83 GLU A O 1
ATOM 644 N N . ILE A 1 84 ? 6.849 -5.436 -3.440 1.00 97.50 84 ILE A N 1
ATOM 645 C CA . ILE A 1 84 ? 8.147 -5.214 -2.796 1.00 97.50 84 ILE A CA 1
ATOM 646 C C . ILE A 1 84 ? 8.243 -6.139 -1.587 1.00 97.50 84 ILE A C 1
ATOM 648 O O . ILE A 1 84 ? 7.523 -5.962 -0.606 1.00 97.50 84 ILE A O 1
ATOM 652 N N . THR A 1 85 ? 9.145 -7.115 -1.655 1.00 95.88 85 THR A N 1
ATOM 653 C CA . THR A 1 85 ? 9.307 -8.134 -0.607 1.00 95.88 85 THR A CA 1
ATOM 654 C C . THR A 1 85 ? 10.502 -7.853 0.293 1.00 95.88 85 THR A C 1
ATOM 656 O O . THR A 1 85 ? 10.476 -8.180 1.480 1.00 95.88 85 THR A O 1
ATOM 659 N N . LYS A 1 86 ? 11.558 -7.236 -0.247 1.00 96.31 86 LYS A N 1
ATOM 660 C CA . LYS A 1 86 ? 12.783 -6.940 0.497 1.00 96.31 86 LYS A CA 1
ATOM 661 C C . LYS A 1 86 ? 12.834 -5.465 0.902 1.00 96.31 86 LYS A C 1
ATOM 663 O O . LYS A 1 86 ? 12.510 -4.595 0.096 1.00 96.31 86 LYS A O 1
ATOM 668 N N . PRO A 1 87 ? 13.335 -5.152 2.110 1.00 96.38 87 PRO A N 1
ATOM 669 C CA . PRO A 1 87 ? 13.552 -3.770 2.543 1.00 96.38 87 PRO A CA 1
ATOM 670 C C . PRO A 1 87 ? 14.837 -3.155 1.960 1.00 96.38 87 PRO A C 1
ATOM 672 O O . PRO A 1 87 ? 15.137 -1.987 2.200 1.00 96.38 87 PRO A O 1
ATOM 675 N N . GLU A 1 88 ? 15.631 -3.941 1.232 1.00 95.75 88 GLU A N 1
ATOM 676 C CA . GLU A 1 88 ? 16.905 -3.510 0.668 1.00 95.75 88 GLU A CA 1
ATOM 677 C C . GLU A 1 88 ? 16.704 -2.406 -0.383 1.00 95.75 88 GLU A C 1
ATOM 679 O O . GLU A 1 88 ? 15.731 -2.394 -1.139 1.00 95.75 88 GLU A O 1
ATOM 684 N N . THR A 1 89 ? 17.631 -1.450 -0.431 1.00 95.56 89 THR A N 1
ATOM 685 C CA . THR A 1 89 ? 17.536 -0.276 -1.308 1.00 95.56 89 THR A CA 1
ATOM 686 C C . THR A 1 89 ? 18.535 -0.363 -2.459 1.00 95.56 89 THR A C 1
ATOM 688 O O . THR A 1 89 ? 18.169 -0.667 -3.596 1.00 95.56 89 THR A O 1
ATOM 691 N N . VAL A 1 90 ? 19.803 -0.083 -2.175 1.00 95.88 90 VAL A N 1
ATOM 692 C CA . VAL A 1 90 ? 20.902 -0.036 -3.139 1.00 95.88 90 VAL A CA 1
ATOM 693 C C . VAL A 1 90 ? 22.130 -0.673 -2.504 1.00 95.88 90 VAL A C 1
ATOM 695 O O . VAL A 1 90 ? 22.447 -0.429 -1.340 1.00 95.88 90 VAL A O 1
ATOM 698 N N . ASN A 1 91 ? 22.852 -1.467 -3.284 1.00 95.88 91 ASN A N 1
ATOM 699 C CA . ASN A 1 91 ? 24.099 -2.068 -2.852 1.00 95.88 91 ASN A CA 1
ATOM 700 C C . ASN A 1 91 ? 25.185 -1.003 -2.643 1.00 95.88 91 ASN A C 1
ATOM 702 O O . ASN A 1 91 ? 25.494 -0.231 -3.552 1.00 95.88 91 ASN A O 1
ATOM 706 N N . TYR A 1 92 ? 25.845 -1.018 -1.488 1.00 95.94 92 TYR A N 1
ATOM 707 C CA . TYR A 1 92 ? 26.878 -0.036 -1.149 1.00 95.94 92 TYR A CA 1
ATOM 708 C C . TYR A 1 92 ? 28.114 -0.085 -2.063 1.00 95.94 92 TYR A C 1
ATOM 710 O O . TYR A 1 92 ? 28.712 0.955 -2.338 1.00 95.94 92 TYR A O 1
ATOM 718 N N . ARG A 1 93 ? 28.511 -1.268 -2.560 1.00 96.19 93 ARG A N 1
ATOM 719 C CA . ARG A 1 93 ? 29.695 -1.397 -3.431 1.00 96.19 93 ARG A CA 1
ATOM 720 C C . ARG A 1 93 ? 29.374 -1.003 -4.860 1.00 96.19 93 ARG A C 1
ATOM 722 O O . ARG A 1 93 ? 30.111 -0.245 -5.479 1.00 96.19 93 ARG A O 1
ATOM 729 N N . THR A 1 94 ? 28.296 -1.564 -5.402 1.00 93.56 94 THR A N 1
ATOM 730 C CA . THR A 1 94 ? 27.996 -1.452 -6.836 1.00 93.56 94 THR A CA 1
ATOM 731 C C . THR A 1 94 ? 27.113 -0.257 -7.171 1.00 93.56 94 THR A C 1
ATOM 733 O O . THR A 1 94 ? 26.986 0.073 -8.351 1.00 93.56 94 THR A O 1
ATOM 736 N N . GLN A 1 95 ? 26.509 0.385 -6.164 1.00 94.19 95 GLN A N 1
ATOM 737 C CA . GLN A 1 95 ? 25.539 1.471 -6.328 1.00 94.19 95 GLN A CA 1
ATOM 738 C C . GLN A 1 95 ? 24.374 1.073 -7.251 1.00 94.19 95 GLN A C 1
ATOM 740 O O . GLN A 1 95 ? 23.785 1.903 -7.945 1.00 94.19 95 GLN A O 1
ATOM 745 N N . ARG A 1 96 ? 24.060 -0.229 -7.298 1.00 93.25 96 ARG A N 1
ATOM 746 C CA . ARG A 1 96 ? 22.944 -0.789 -8.064 1.00 93.25 96 ARG A CA 1
ATOM 747 C C . ARG A 1 96 ? 21.800 -1.152 -7.131 1.00 93.25 96 ARG A C 1
ATOM 749 O O . ARG A 1 96 ? 22.038 -1.628 -6.025 1.00 93.25 96 ARG A O 1
ATOM 756 N N . ALA A 1 97 ? 20.573 -0.922 -7.592 1.00 95.31 97 ALA A N 1
ATOM 757 C CA . ALA A 1 97 ? 19.377 -1.304 -6.856 1.00 95.31 97 ALA A CA 1
ATOM 758 C C . ALA A 1 97 ? 19.311 -2.827 -6.686 1.00 95.31 97 ALA A C 1
ATOM 760 O O . ALA A 1 97 ? 19.594 -3.566 -7.631 1.00 95.31 97 ALA A O 1
ATOM 761 N N . GLU A 1 98 ? 18.927 -3.278 -5.497 1.00 94.50 98 GLU A N 1
ATOM 762 C CA . GLU A 1 98 ? 18.725 -4.703 -5.237 1.00 94.50 98 GLU A CA 1
ATOM 763 C C . GLU A 1 98 ? 17.419 -5.195 -5.901 1.00 94.50 98 GLU A C 1
ATOM 765 O O . GLU A 1 98 ? 16.448 -4.431 -6.031 1.00 94.50 98 GLU A O 1
ATOM 770 N N . PRO A 1 99 ? 17.369 -6.453 -6.381 1.00 92.62 99 PRO A N 1
ATOM 771 C CA . PRO A 1 99 ? 16.150 -7.030 -6.930 1.00 92.62 99 PRO A CA 1
ATOM 772 C C . PRO A 1 99 ? 15.112 -7.217 -5.817 1.00 92.62 99 PRO A C 1
ATOM 774 O O . PRO A 1 99 ? 15.447 -7.627 -4.708 1.00 92.62 99 PRO A O 1
ATOM 777 N N . ASP A 1 100 ? 13.854 -6.911 -6.129 1.00 93.38 100 ASP A N 1
ATOM 778 C CA . ASP A 1 100 ? 12.695 -6.963 -5.220 1.00 93.38 100 ASP A CA 1
ATOM 779 C C . ASP A 1 100 ? 12.781 -6.043 -3.990 1.00 93.38 100 ASP A C 1
ATOM 781 O O . ASP A 1 100 ? 11.963 -6.133 -3.075 1.00 93.38 100 ASP A O 1
ATOM 785 N N . GLY A 1 101 ? 13.758 -5.131 -3.999 1.00 95.56 101 GLY A N 1
ATOM 786 C CA . GLY A 1 101 ? 13.903 -4.049 -3.037 1.00 95.56 101 GLY A CA 1
ATOM 787 C C . GLY A 1 101 ? 13.081 -2.805 -3.382 1.00 95.56 101 GLY A C 1
ATOM 788 O O . GLY A 1 101 ? 12.440 -2.713 -4.436 1.00 95.56 101 GLY A O 1
ATOM 789 N N . LEU A 1 102 ? 13.183 -1.781 -2.532 1.00 95.44 102 LEU A N 1
ATOM 790 C CA . LEU A 1 102 ? 12.420 -0.530 -2.657 1.00 95.44 102 LEU A CA 1
ATOM 791 C C . LEU A 1 102 ? 12.725 0.248 -3.950 1.00 95.44 102 LEU A C 1
ATOM 793 O O . LEU A 1 102 ? 11.912 1.044 -4.405 1.00 95.44 102 LEU A O 1
ATOM 797 N N . PHE A 1 103 ? 13.888 0.021 -4.564 1.00 96.00 103 PHE A N 1
ATOM 798 C CA . PHE A 1 103 ? 14.291 0.680 -5.812 1.00 96.00 103 PHE A CA 1
ATOM 799 C C . PHE A 1 103 ? 14.389 -0.267 -7.012 1.00 96.00 103 PHE A C 1
ATOM 801 O O . PHE A 1 103 ? 14.973 0.119 -8.034 1.00 96.00 103 PHE A O 1
ATOM 808 N N . CYS A 1 104 ? 13.806 -1.467 -6.912 1.00 95.75 104 CYS A N 1
ATOM 809 C CA . CYS A 1 104 ? 13.899 -2.514 -7.924 1.00 95.75 104 CYS A CA 1
ATOM 810 C C . CYS A 1 104 ? 13.542 -2.007 -9.333 1.00 95.75 104 CYS A C 1
ATOM 812 O O . CYS A 1 104 ? 12.455 -1.483 -9.585 1.00 95.75 104 CYS A O 1
ATOM 814 N N . GLU A 1 105 ? 14.452 -2.207 -10.290 1.00 95.69 105 GLU A N 1
ATOM 815 C CA . GLU A 1 105 ? 14.254 -1.764 -11.676 1.00 95.69 105 GLU A CA 1
ATOM 816 C C . GLU A 1 105 ? 13.150 -2.535 -12.413 1.00 95.69 105 GLU A C 1
ATOM 818 O O . GLU A 1 105 ? 12.592 -2.026 -13.382 1.00 95.69 105 GLU A O 1
ATOM 823 N N . ARG A 1 106 ? 12.812 -3.747 -11.961 1.00 95.00 106 ARG A N 1
ATOM 824 C CA . ARG A 1 106 ? 11.746 -4.567 -12.555 1.00 95.00 106 ARG A CA 1
ATOM 825 C C . ARG A 1 106 ? 10.369 -3.929 -12.353 1.00 95.00 106 ARG A C 1
ATOM 827 O O . ARG A 1 106 ? 9.586 -3.868 -13.292 1.00 95.00 106 ARG A O 1
ATOM 834 N N . ILE A 1 107 ? 10.116 -3.409 -11.151 1.00 96.19 107 ILE A N 1
ATOM 835 C CA . ILE A 1 107 ? 8.832 -2.815 -10.750 1.00 96.19 107 ILE A CA 1
ATOM 836 C C . ILE A 1 107 ? 8.755 -1.366 -11.241 1.00 96.19 107 ILE A C 1
ATOM 838 O O . ILE A 1 107 ? 7.884 -1.002 -12.033 1.00 96.19 107 ILE A O 1
ATOM 842 N N . PHE A 1 108 ? 9.719 -0.542 -10.827 1.00 96.81 108 PHE A N 1
ATOM 843 C CA . PHE A 1 108 ? 9.699 0.898 -11.087 1.00 96.81 108 PHE A CA 1
ATOM 844 C C . PHE A 1 108 ? 10.230 1.274 -12.474 1.00 96.81 108 PHE A C 1
ATOM 846 O O . PHE A 1 108 ? 9.967 2.372 -12.955 1.00 96.81 108 PHE A O 1
ATOM 853 N N . GLY A 1 109 ? 10.954 0.386 -13.155 1.00 95.44 109 GLY A N 1
ATOM 854 C CA . GLY A 1 109 ? 11.603 0.667 -14.437 1.00 95.44 109 GLY A CA 1
ATOM 855 C C . GLY A 1 109 ? 13.100 0.995 -14.309 1.00 95.44 109 GLY A C 1
ATOM 856 O O . GLY A 1 109 ? 13.641 1.105 -13.204 1.00 95.44 109 GLY A O 1
ATOM 857 N N . PRO A 1 110 ? 13.807 1.151 -15.439 1.00 96.44 110 PRO A N 1
ATOM 858 C CA . PRO A 1 110 ? 15.267 1.206 -15.473 1.00 96.44 110 PRO A CA 1
ATOM 859 C C . PRO A 1 110 ? 15.826 2.520 -14.909 1.00 96.44 110 PRO A C 1
ATOM 861 O O . PRO A 1 110 ? 15.265 3.596 -15.127 1.00 96.44 110 PRO A O 1
ATOM 864 N N . THR A 1 111 ? 16.975 2.460 -14.226 1.00 94.81 111 THR A N 1
ATOM 865 C CA . THR A 1 111 ? 17.659 3.662 -13.702 1.00 94.81 111 THR A CA 1
ATOM 866 C C . THR A 1 111 ? 18.244 4.515 -14.829 1.00 94.81 111 THR A C 1
ATOM 868 O O . THR A 1 111 ? 18.222 5.745 -14.779 1.00 94.81 111 THR A O 1
ATOM 871 N N . LYS A 1 112 ? 18.763 3.862 -15.873 1.00 94.19 112 LYS A N 1
ATOM 872 C CA . LYS A 1 112 ? 19.373 4.506 -17.040 1.00 94.19 112 LYS A CA 1
ATOM 873 C C . LYS A 1 112 ? 18.459 4.377 -18.252 1.00 94.19 112 LYS A C 1
ATOM 875 O O . LYS A 1 112 ? 17.818 3.351 -18.455 1.00 94.19 112 LYS A O 1
ATOM 880 N N . ASN A 1 113 ? 18.430 5.414 -19.084 1.00 95.94 113 ASN A N 1
ATOM 881 C CA . ASN A 1 113 ? 17.610 5.421 -20.292 1.00 95.94 113 ASN A CA 1
ATOM 882 C C . ASN A 1 113 ? 18.001 4.280 -21.235 1.00 95.94 113 ASN A C 1
ATOM 884 O O . ASN A 1 113 ? 19.169 4.150 -21.604 1.00 95.94 113 ASN A O 1
ATOM 888 N N . PHE A 1 114 ? 17.009 3.495 -21.655 1.00 94.75 114 PHE A N 1
ATOM 889 C CA . PHE A 1 114 ? 17.159 2.397 -22.610 1.00 94.75 114 PHE A CA 1
ATOM 890 C C . PHE A 1 114 ? 18.270 1.402 -22.239 1.00 94.75 114 PHE A C 1
ATOM 892 O O . PHE A 1 114 ? 19.000 0.903 -23.101 1.00 94.75 114 PHE A O 1
ATOM 899 N N . GLN A 1 115 ? 18.412 1.105 -20.949 1.00 94.88 115 GLN A N 1
ATOM 900 C CA . GLN A 1 115 ? 19.371 0.129 -20.453 1.00 94.88 115 GLN A CA 1
ATOM 901 C C . GLN A 1 115 ? 18.725 -0.746 -19.378 1.00 94.88 115 GLN A C 1
ATOM 903 O O . GLN A 1 115 ? 18.197 -0.238 -18.397 1.00 94.88 115 GLN A O 1
ATOM 908 N N . CYS A 1 116 ? 18.816 -2.067 -19.545 1.00 94.38 116 CYS A N 1
ATOM 909 C CA . CYS A 1 116 ? 18.407 -3.024 -18.513 1.00 94.38 116 CYS A CA 1
ATOM 910 C C . CYS A 1 116 ? 19.478 -3.191 -17.415 1.00 94.38 116 CYS A C 1
ATOM 912 O O . CYS A 1 116 ? 20.667 -2.947 -17.657 1.00 94.38 116 CYS A O 1
ATOM 914 N N . PHE A 1 117 ? 19.077 -3.719 -16.255 1.00 94.00 117 PHE A N 1
ATOM 915 C CA . PHE A 1 117 ? 19.938 -3.956 -15.087 1.00 94.00 117 PHE A CA 1
ATOM 916 C C . PHE A 1 117 ? 21.219 -4.754 -15.390 1.00 94.00 117 PHE A C 1
ATOM 918 O O . PHE A 1 117 ? 22.332 -4.340 -15.053 1.00 94.00 117 PHE A O 1
ATOM 925 N N . CYS A 1 118 ? 21.086 -5.898 -16.076 1.00 92.94 118 CYS A N 1
ATOM 926 C CA . CYS A 1 118 ? 22.228 -6.751 -16.432 1.00 92.94 118 CYS A CA 1
ATOM 927 C C . CYS A 1 118 ? 23.153 -6.106 -17.473 1.00 92.94 118 CYS A C 1
ATOM 929 O O . CYS A 1 118 ? 24.294 -6.532 -17.634 1.00 92.94 118 CYS A O 1
ATOM 931 N N . GLY A 1 119 ? 22.661 -5.120 -18.228 1.00 91.19 119 GLY A N 1
ATOM 932 C CA . GLY A 1 119 ? 23.373 -4.532 -19.357 1.00 91.19 119 GLY A CA 1
ATOM 933 C C . GLY A 1 119 ? 23.406 -5.390 -20.630 1.00 91.19 119 GLY A C 1
ATOM 934 O O . GLY A 1 119 ? 24.154 -5.028 -21.534 1.00 91.19 119 GLY A O 1
ATOM 935 N N . LYS A 1 120 ? 22.608 -6.473 -20.724 1.00 94.88 120 LYS A N 1
ATOM 936 C CA . LYS A 1 120 ? 22.434 -7.289 -21.952 1.00 94.88 120 LYS A CA 1
ATOM 937 C C . LYS A 1 120 ? 21.875 -6.430 -23.091 1.00 94.88 120 LYS A C 1
ATOM 939 O O . LYS A 1 120 ? 22.453 -6.368 -24.168 1.00 94.88 120 LYS A O 1
ATOM 944 N N . TYR A 1 121 ? 20.777 -5.731 -22.819 1.00 95.56 121 TYR A N 1
ATOM 945 C CA . TYR A 1 121 ? 20.136 -4.808 -23.750 1.00 95.56 121 TYR A CA 1
ATOM 946 C C . TYR A 1 121 ? 20.502 -3.364 -23.403 1.00 95.56 121 TYR A C 1
ATOM 948 O O . TYR A 1 121 ? 20.326 -2.929 -22.257 1.00 95.56 121 TYR A O 1
ATOM 956 N N . LYS A 1 122 ? 21.040 -2.648 -24.397 1.00 94.88 122 LYS A N 1
ATOM 957 C CA . LYS A 1 122 ? 21.473 -1.249 -24.306 1.00 94.88 122 LYS A CA 1
ATOM 958 C C . LYS A 1 122 ? 21.138 -0.497 -25.592 1.00 94.88 122 LYS A C 1
ATOM 960 O O . LYS A 1 122 ? 21.393 -0.991 -26.693 1.00 94.88 122 LYS A O 1
ATOM 965 N N . GLY A 1 123 ? 20.658 0.730 -25.432 1.00 92.50 123 GLY A N 1
ATOM 966 C CA . GLY A 1 123 ? 20.355 1.650 -26.521 1.00 92.50 123 GLY A CA 1
ATOM 967 C C . GLY A 1 123 ? 18.910 1.560 -27.005 1.00 92.50 123 GLY A C 1
ATOM 968 O O . GLY A 1 123 ? 18.178 0.619 -26.707 1.00 92.50 123 GLY A O 1
ATOM 969 N N . VAL A 1 124 ? 18.514 2.559 -27.793 1.00 94.25 124 VAL A N 1
ATOM 970 C CA . VAL A 1 124 ? 17.121 2.789 -28.221 1.00 94.25 124 VAL A CA 1
ATOM 971 C C . VAL A 1 124 ? 16.563 1.652 -29.089 1.00 94.25 124 VAL A C 1
ATOM 973 O O . VAL A 1 124 ? 15.357 1.453 -29.142 1.00 94.25 124 VAL A O 1
ATOM 976 N N . ARG A 1 125 ? 17.435 0.857 -29.723 1.00 94.75 125 ARG A N 1
ATOM 977 C CA . ARG A 1 125 ? 17.053 -0.269 -30.594 1.00 94.75 125 ARG A CA 1
ATOM 978 C C . ARG A 1 125 ? 16.208 -1.335 -29.895 1.00 94.75 125 ARG A C 1
ATOM 980 O O . ARG A 1 125 ? 15.417 -1.995 -30.550 1.00 94.75 125 ARG A O 1
ATOM 987 N N . TYR A 1 126 ? 16.387 -1.501 -28.586 1.00 93.75 126 TYR A N 1
ATOM 988 C CA . TYR A 1 126 ? 15.684 -2.508 -27.788 1.00 93.75 126 TYR A CA 1
ATOM 989 C C . TYR A 1 1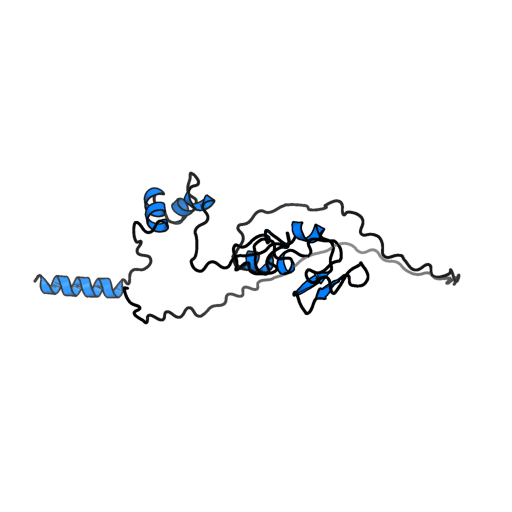26 ? 14.557 -1.899 -26.945 1.00 93.75 126 TYR A C 1
ATOM 991 O O . TYR A 1 126 ? 14.170 -2.479 -25.936 1.00 93.75 126 TYR A O 1
ATOM 999 N N . ALA A 1 127 ? 14.066 -0.709 -27.304 1.00 92.94 127 ALA A N 1
ATOM 1000 C CA . ALA A 1 127 ? 12.989 -0.051 -26.573 1.00 92.94 127 ALA A CA 1
ATOM 1001 C C . ALA A 1 127 ? 11.737 -0.945 -26.493 1.00 92.94 127 ALA A C 1
ATOM 1003 O O . ALA A 1 127 ? 11.300 -1.493 -27.500 1.00 92.94 127 ALA A O 1
ATOM 1004 N N . GLY A 1 128 ? 11.172 -1.089 -25.292 1.00 91.44 128 GLY A N 1
ATOM 1005 C CA . GLY A 1 128 ? 9.981 -1.908 -25.031 1.00 91.44 128 GLY A CA 1
ATOM 1006 C C . GLY A 1 128 ? 10.246 -3.409 -24.867 1.00 91.44 128 GLY A C 1
ATOM 1007 O O . GLY A 1 128 ? 9.325 -4.153 -24.545 1.00 91.44 128 GLY A O 1
ATOM 1008 N N . VAL A 1 129 ? 11.488 -3.876 -25.037 1.00 94.81 129 VAL A N 1
ATOM 1009 C CA . VAL A 1 129 ? 11.839 -5.283 -24.795 1.00 94.81 129 VAL A CA 1
ATOM 1010 C C . VAL A 1 129 ? 12.038 -5.522 -23.297 1.00 94.81 129 VAL A C 1
ATOM 1012 O O . VAL A 1 129 ? 12.768 -4.783 -22.628 1.00 94.81 129 VAL A O 1
ATOM 1015 N N . VAL A 1 130 ? 11.427 -6.586 -22.773 1.00 96.00 130 VAL A N 1
ATOM 1016 C CA . VAL A 1 130 ? 11.654 -7.073 -21.406 1.00 96.00 130 VAL A CA 1
ATOM 1017 C C . VAL A 1 130 ? 12.824 -8.052 -21.403 1.00 96.00 130 VAL A C 1
ATOM 1019 O O . VAL A 1 130 ? 12.882 -8.991 -22.196 1.00 96.00 130 VAL A O 1
ATOM 1022 N N . CYS A 1 131 ? 13.797 -7.834 -20.520 1.00 95.75 131 CYS A N 1
ATOM 1023 C CA . CYS A 1 131 ? 14.989 -8.671 -20.471 1.00 95.75 131 CYS A CA 1
ATOM 1024 C C . CYS A 1 131 ? 14.728 -10.025 -19.791 1.00 95.75 131 CYS A C 1
ATOM 1026 O O . CYS A 1 131 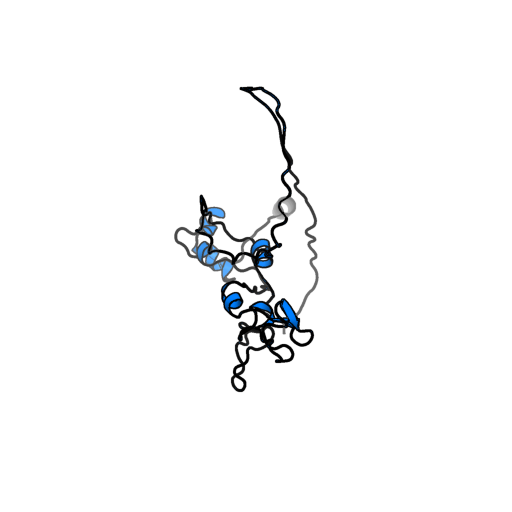? 14.414 -10.052 -18.610 1.00 95.75 131 CYS A O 1
ATOM 1028 N N . GLU A 1 132 ? 14.992 -11.146 -20.467 1.00 94.62 132 GLU A N 1
ATOM 1029 C CA . GLU A 1 132 ? 14.817 -12.513 -19.922 1.00 94.62 132 GLU A CA 1
ATOM 1030 C C . GLU A 1 132 ? 15.583 -12.775 -18.611 1.00 94.62 132 GLU A C 1
ATOM 1032 O O . GLU A 1 132 ? 15.138 -13.554 -17.780 1.00 94.62 132 GLU A O 1
ATOM 1037 N N . LYS A 1 133 ? 16.750 -12.138 -18.417 1.00 93.38 133 LYS A N 1
ATOM 1038 C CA . LYS A 1 133 ? 17.615 -12.390 -17.248 1.00 93.38 133 LYS A CA 1
ATOM 1039 C C . LYS A 1 133 ? 17.239 -11.583 -16.005 1.00 93.38 133 LYS A C 1
ATOM 1041 O O . LYS A 1 133 ? 17.454 -12.054 -14.900 1.00 93.38 133 LYS A O 1
ATOM 1046 N N . CYS A 1 134 ? 16.766 -10.347 -16.176 1.00 93.19 134 CYS A N 1
ATOM 1047 C CA . CYS A 1 134 ? 16.470 -9.446 -15.049 1.00 93.19 134 CYS A CA 1
ATOM 1048 C C . CYS A 1 134 ? 15.008 -9.009 -14.965 1.00 93.19 134 CYS A C 1
ATOM 1050 O O . CYS A 1 134 ? 14.635 -8.347 -14.005 1.00 93.19 134 CYS A O 1
ATOM 1052 N N . GLY A 1 135 ? 14.190 -9.312 -15.973 1.00 93.88 135 GLY A N 1
ATOM 1053 C CA . GLY A 1 135 ? 12.799 -8.869 -16.055 1.00 93.88 135 GLY A CA 1
ATOM 1054 C C . GLY A 1 135 ? 12.622 -7.357 -16.225 1.00 93.88 135 GLY A C 1
ATOM 1055 O O . GLY A 1 135 ? 11.495 -6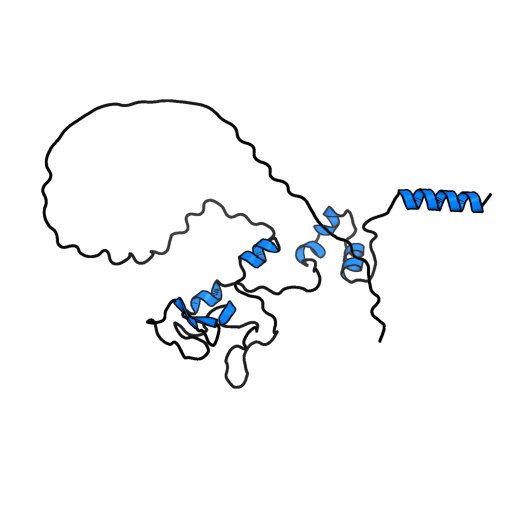.881 -16.195 1.00 93.88 135 GLY A O 1
ATOM 1056 N N . VAL A 1 136 ? 13.703 -6.583 -16.391 1.00 95.88 136 VAL A N 1
ATOM 1057 C CA . VAL A 1 136 ? 13.620 -5.125 -16.560 1.00 95.88 136 VAL A CA 1
ATOM 1058 C C . VAL A 1 136 ? 13.229 -4.792 -17.992 1.00 95.88 136 VAL A C 1
ATOM 1060 O O . VAL A 1 136 ? 13.873 -5.236 -18.948 1.00 95.88 136 VAL A O 1
ATOM 1063 N N . GLU A 1 137 ? 12.190 -3.979 -18.120 1.00 94.69 137 GLU A N 1
ATOM 1064 C CA . GLU A 1 137 ? 11.741 -3.401 -19.379 1.00 94.69 137 GLU A CA 1
ATOM 1065 C C . GLU A 1 137 ? 12.668 -2.257 -19.808 1.00 94.69 137 GLU A C 1
ATOM 1067 O O . GLU A 1 137 ? 13.000 -1.361 -19.026 1.00 94.69 137 GLU A O 1
ATOM 1072 N N . VAL A 1 138 ? 13.105 -2.270 -21.064 1.00 96.50 138 VAL A N 1
ATOM 1073 C CA . VAL A 1 138 ? 14.003 -1.247 -21.605 1.00 96.50 138 VAL A CA 1
ATOM 1074 C C . VAL A 1 138 ? 13.190 -0.018 -22.025 1.00 96.50 138 VAL A C 1
ATOM 1076 O O . VAL A 1 138 ? 12.727 0.094 -23.159 1.00 96.50 138 VAL A O 1
ATOM 1079 N N . THR A 1 139 ? 13.036 0.934 -21.107 1.00 96.12 139 THR A N 1
ATOM 1080 C CA . THR A 1 139 ? 12.314 2.200 -21.329 1.00 96.12 139 THR A CA 1
ATOM 1081 C C . THR A 1 139 ? 13.157 3.420 -20.952 1.00 96.12 139 THR A C 1
ATOM 1083 O O . THR A 1 139 ? 14.339 3.325 -20.610 1.00 96.12 139 THR A O 1
ATOM 1086 N N . ARG A 1 140 ? 12.554 4.611 -21.025 1.00 95.81 140 ARG A N 1
ATOM 1087 C CA . ARG A 1 140 ? 13.107 5.827 -20.416 1.00 95.81 140 ARG A CA 1
ATOM 1088 C C . ARG A 1 140 ? 13.018 5.730 -18.890 1.00 95.81 140 ARG A C 1
ATOM 1090 O O . ARG A 1 140 ? 12.075 5.134 -18.370 1.00 95.81 140 ARG A O 1
ATOM 1097 N N . SER A 1 141 ? 13.952 6.359 -18.184 1.00 94.75 141 SER A N 1
ATOM 1098 C CA . SER A 1 141 ? 13.977 6.368 -16.715 1.00 94.75 141 SER A CA 1
ATOM 1099 C C . SER A 1 141 ? 12.888 7.244 -16.090 1.00 94.75 141 SER A C 1
ATOM 1101 O O . SER A 1 141 ? 12.565 7.064 -14.919 1.00 94.75 141 SER A O 1
ATOM 1103 N N . ILE A 1 142 ? 12.271 8.151 -16.864 1.00 95.50 142 ILE A N 1
ATOM 1104 C CA . ILE A 1 142 ? 11.164 9.011 -16.402 1.00 95.50 142 ILE A CA 1
ATOM 1105 C C . ILE A 1 142 ? 9.991 8.205 -15.840 1.00 95.50 142 ILE A C 1
ATOM 1107 O O . ILE A 1 142 ? 9.355 8.618 -14.878 1.00 95.50 142 ILE A O 1
ATOM 1111 N N . VAL A 1 143 ? 9.789 7.006 -16.383 1.00 95.69 143 VAL A N 1
ATOM 1112 C CA . VAL A 1 143 ? 8.712 6.096 -16.011 1.00 95.69 143 VAL A CA 1
ATOM 1113 C C . VAL A 1 143 ? 8.783 5.699 -14.522 1.00 95.69 143 VAL A C 1
ATOM 1115 O O . VAL A 1 143 ? 7.752 5.419 -13.916 1.00 95.69 143 VAL A O 1
ATOM 1118 N N . ARG A 1 144 ? 9.964 5.776 -13.884 1.00 95.31 144 ARG A N 1
ATOM 1119 C CA . ARG A 1 144 ? 10.133 5.551 -12.433 1.00 95.31 144 ARG A CA 1
ATOM 1120 C C . ARG A 1 144 ? 9.359 6.536 -11.557 1.00 95.31 144 ARG A C 1
ATOM 1122 O O . ARG A 1 144 ? 9.171 6.258 -10.382 1.00 95.31 144 ARG A O 1
ATOM 1129 N N . ARG A 1 145 ? 8.944 7.682 -12.102 1.00 95.19 145 ARG A N 1
ATOM 1130 C CA . ARG A 1 145 ? 8.142 8.685 -11.385 1.00 95.19 145 ARG A CA 1
ATOM 1131 C C . ARG A 1 145 ? 6.640 8.415 -11.455 1.00 95.19 145 ARG A C 1
ATOM 1133 O O . ARG A 1 145 ? 5.897 9.000 -10.683 1.00 95.19 145 ARG A O 1
ATOM 1140 N N . GLU A 1 146 ? 6.214 7.565 -12.385 1.00 95.00 146 GLU A N 1
ATOM 1141 C CA . GLU A 1 146 ? 4.802 7.276 -12.661 1.00 95.00 146 GLU A CA 1
ATOM 1142 C C . GLU A 1 146 ? 4.388 5.890 -12.147 1.00 95.00 146 GLU A C 1
ATOM 1144 O O . GLU A 1 146 ? 3.223 5.657 -11.841 1.00 95.00 146 GLU A O 1
ATOM 1149 N N . ARG A 1 147 ? 5.327 4.937 -12.077 1.00 95.81 147 ARG A N 1
ATOM 1150 C CA . ARG A 1 147 ? 5.046 3.558 -11.658 1.00 95.81 147 ARG A CA 1
ATOM 1151 C C . ARG A 1 147 ? 4.936 3.445 -10.142 1.00 95.81 147 ARG A C 1
ATOM 1153 O O . ARG A 1 147 ? 5.854 3.828 -9.424 1.00 95.81 147 ARG A O 1
ATOM 1160 N N . MET A 1 148 ? 3.856 2.815 -9.692 1.00 96.38 148 MET A N 1
ATOM 1161 C CA . MET A 1 148 ? 3.619 2.479 -8.291 1.00 96.38 148 MET A CA 1
ATOM 1162 C C . MET A 1 148 ? 3.998 1.016 -8.021 1.00 96.38 148 MET A C 1
ATOM 1164 O O . MET A 1 148 ? 3.847 0.144 -8.882 1.00 96.38 148 MET A O 1
ATOM 1168 N N . GLY A 1 149 ? 4.495 0.754 -6.814 1.00 96.31 149 GLY A N 1
ATOM 1169 C CA . GLY A 1 149 ? 4.656 -0.587 -6.251 1.00 96.31 149 GLY A CA 1
ATOM 1170 C C . GLY A 1 149 ? 3.707 -0.767 -5.069 1.00 96.31 149 GLY A C 1
ATOM 1171 O O . GLY A 1 149 ? 3.177 0.216 -4.552 1.00 96.31 149 GLY A O 1
ATOM 1172 N N . HIS A 1 150 ? 3.475 -2.008 -4.649 1.00 96.62 150 HIS A N 1
ATOM 1173 C CA . HIS A 1 150 ? 2.679 -2.296 -3.453 1.00 96.62 150 HIS A CA 1
ATOM 1174 C C . HIS A 1 150 ? 3.428 -3.240 -2.511 1.00 96.62 150 HIS A C 1
ATOM 1176 O O . HIS A 1 150 ? 4.385 -3.904 -2.909 1.00 96.62 150 HIS A O 1
ATOM 1182 N N . ILE A 1 151 ? 2.990 -3.277 -1.256 1.00 96.94 151 ILE A N 1
ATOM 1183 C CA . ILE A 1 151 ? 3.456 -4.226 -0.246 1.00 96.94 151 ILE A CA 1
ATOM 1184 C C . ILE A 1 151 ? 2.227 -4.984 0.224 1.00 96.94 151 ILE A C 1
ATOM 1186 O O . ILE A 1 151 ? 1.244 -4.360 0.630 1.00 96.94 151 ILE A O 1
ATOM 1190 N N . ASN A 1 152 ? 2.280 -6.310 0.164 1.00 95.44 152 ASN A N 1
ATOM 1191 C CA . ASN A 1 152 ? 1.226 -7.128 0.727 1.00 95.44 152 ASN A CA 1
ATOM 1192 C C . ASN A 1 152 ? 1.412 -7.221 2.246 1.00 95.44 152 ASN A C 1
ATOM 1194 O O . ASN A 1 152 ? 2.464 -7.632 2.739 1.00 95.44 152 ASN A O 1
ATOM 1198 N N . LEU A 1 153 ? 0.401 -6.795 2.997 1.00 96.25 153 LEU A N 1
ATOM 1199 C CA . LEU A 1 153 ? 0.436 -6.837 4.452 1.00 96.25 153 LEU A CA 1
ATOM 1200 C C . LEU A 1 153 ? -0.119 -8.179 4.925 1.00 96.25 153 LEU A C 1
ATOM 1202 O O . LEU A 1 153 ? -1.203 -8.583 4.521 1.00 96.25 153 LEU A O 1
ATOM 1206 N N . ALA A 1 154 ? 0.597 -8.847 5.829 1.00 96.12 154 ALA A N 1
ATOM 1207 C CA . ALA A 1 154 ? 0.130 -10.106 6.412 1.00 96.12 154 ALA A CA 1
ATOM 1208 C C . ALA A 1 154 ? -1.114 -9.928 7.305 1.00 96.12 154 ALA A C 1
ATOM 1210 O O . ALA A 1 154 ? -1.890 -10.861 7.485 1.00 96.12 154 ALA A O 1
ATOM 1211 N N . VAL A 1 155 ? -1.290 -8.733 7.877 1.00 95.75 155 VAL A N 1
ATOM 1212 C CA . VAL A 1 155 ? -2.388 -8.377 8.783 1.00 95.75 155 VAL A CA 1
ATOM 1213 C C . VAL A 1 155 ? -2.987 -7.050 8.311 1.00 95.75 155 VAL A C 1
ATOM 1215 O O . VAL A 1 155 ? -2.228 -6.159 7.916 1.00 95.75 155 VAL A O 1
ATOM 1218 N N . PRO A 1 156 ? -4.321 -6.880 8.345 1.00 94.94 156 PRO A N 1
ATOM 1219 C CA . PRO A 1 156 ? -4.942 -5.601 8.029 1.00 94.94 156 PRO A CA 1
ATOM 1220 C C . PRO A 1 156 ? -4.498 -4.514 9.015 1.00 94.94 156 PRO A C 1
ATOM 1222 O O . PRO A 1 156 ? -4.434 -4.730 10.223 1.00 94.94 156 PRO A O 1
ATOM 1225 N N . VAL A 1 157 ? -4.222 -3.319 8.494 1.00 95.44 157 VAL A N 1
ATOM 1226 C CA . VAL A 1 157 ? -3.796 -2.157 9.283 1.00 95.44 157 VAL A CA 1
ATOM 1227 C C . VAL A 1 157 ? -4.774 -1.013 9.065 1.00 95.44 157 VAL A C 1
ATOM 1229 O O . VAL A 1 157 ? -5.173 -0.716 7.940 1.00 95.44 157 VAL A O 1
ATOM 1232 N N . THR A 1 158 ? -5.148 -0.331 10.145 1.00 94.44 158 THR A N 1
ATOM 1233 C CA . THR A 1 158 ? -5.989 0.865 10.070 1.00 94.44 158 THR A CA 1
ATOM 1234 C C . THR A 1 158 ? -5.183 2.071 9.602 1.00 94.44 158 THR A C 1
ATOM 1236 O O . THR A 1 158 ? -4.113 2.359 10.142 1.00 94.44 158 THR A O 1
ATOM 1239 N N . HIS A 1 159 ? -5.725 2.845 8.665 1.00 95.00 159 HIS A N 1
ATOM 1240 C CA . HIS A 1 159 ? -5.077 4.076 8.231 1.00 95.00 159 HIS A CA 1
ATOM 1241 C C . HIS A 1 159 ? -5.154 5.165 9.316 1.00 95.00 159 HIS A C 1
ATOM 1243 O O . HIS A 1 159 ? -6.237 5.531 9.785 1.00 95.00 159 HIS A O 1
ATOM 1249 N N . ILE A 1 160 ? -3.999 5.725 9.687 1.00 94.25 160 ILE A N 1
ATOM 1250 C CA . ILE A 1 160 ? -3.866 6.646 10.828 1.00 94.25 160 ILE A CA 1
ATOM 1251 C C . ILE A 1 160 ? -4.725 7.911 10.699 1.00 94.25 160 ILE A C 1
ATOM 1253 O O . ILE A 1 160 ? -5.217 8.411 11.711 1.00 94.25 160 ILE A O 1
ATOM 1257 N N . TRP A 1 161 ? -4.976 8.402 9.477 1.00 93.69 161 TRP A N 1
ATOM 1258 C CA . TRP A 1 161 ? -5.824 9.586 9.280 1.00 93.69 161 TRP A CA 1
ATOM 1259 C C . TRP A 1 161 ? -7.273 9.354 9.710 1.00 93.69 161 TRP A C 1
ATOM 1261 O O . TRP A 1 161 ? -7.915 10.291 10.168 1.00 93.69 161 TRP A O 1
ATOM 1271 N N . PHE A 1 162 ? -7.798 8.131 9.612 1.00 93.62 162 PHE A N 1
ATOM 1272 C CA . PHE A 1 162 ? -9.174 7.846 10.036 1.00 93.62 162 PHE A CA 1
ATOM 1273 C C . PHE A 1 162 ? -9.273 7.490 11.522 1.00 93.62 162 PHE A C 1
ATOM 1275 O O . PHE A 1 162 ? -10.341 7.659 12.114 1.00 93.62 162 PHE A O 1
ATOM 1282 N N . LEU A 1 163 ? -8.158 7.050 12.118 1.00 92.19 163 LEU A N 1
ATOM 1283 C CA . LEU A 1 163 ? -8.061 6.692 13.530 1.00 92.19 163 LEU A CA 1
ATOM 1284 C C . LEU A 1 163 ? -7.862 7.920 14.434 1.00 92.19 163 LEU A C 1
ATOM 1286 O O . LEU A 1 163 ? -8.655 8.138 15.344 1.00 92.19 163 LEU A O 1
ATOM 1290 N N . ARG A 1 164 ? -6.823 8.731 14.178 1.00 89.06 164 ARG A N 1
ATOM 1291 C CA . ARG A 1 164 ? -6.387 9.822 15.076 1.00 89.06 164 ARG A CA 1
ATOM 1292 C C . ARG A 1 164 ? -6.905 11.214 14.725 1.00 89.06 164 ARG A C 1
ATOM 1294 O O . ARG A 1 164 ? -6.681 12.147 15.492 1.00 89.06 164 ARG A O 1
ATOM 1301 N N . SER A 1 165 ? -7.553 11.393 13.573 1.00 88.38 165 SER A N 1
ATOM 1302 C CA . SER A 1 165 ? -8.139 12.695 13.234 1.00 88.38 165 SER A CA 1
ATOM 1303 C C . SER A 1 165 ? -9.210 13.070 14.262 1.00 88.38 165 SER A C 1
ATOM 1305 O O . SER A 1 165 ? -9.941 12.203 14.725 1.00 88.38 165 SER A O 1
ATOM 1307 N N . SER A 1 166 ? -9.292 14.349 14.633 1.00 88.00 166 SER A N 1
ATOM 1308 C CA . SER A 1 166 ? -10.358 14.883 15.482 1.00 88.00 166 SER A CA 1
ATOM 1309 C C . SER A 1 166 ? -11.336 15.667 14.599 1.00 88.00 166 SER A C 1
ATOM 1311 O O . SER A 1 166 ? -10.920 16.663 14.003 1.00 88.00 166 SER A O 1
ATOM 1313 N N . PRO A 1 167 ? -12.609 15.253 14.456 1.00 89.44 167 PRO A N 1
ATOM 1314 C CA . PRO A 1 167 ? -13.234 14.052 15.021 1.00 89.44 167 PRO A CA 1
ATOM 1315 C C . PRO A 1 167 ? -12.840 12.769 14.271 1.00 89.44 167 PRO A C 1
ATOM 1317 O O . PRO A 1 167 ? -12.665 12.784 13.044 1.00 89.44 167 PRO A O 1
ATOM 1320 N N . SER A 1 168 ? -12.742 11.645 14.990 1.00 92.81 168 SER A N 1
ATOM 1321 C CA . SER A 1 168 ? -12.335 10.377 14.380 1.00 92.81 168 SER A CA 1
ATOM 1322 C C . SER A 1 168 ? -13.454 9.853 13.490 1.00 92.81 168 SER A C 1
ATOM 1324 O O . SER A 1 168 ? -14.615 9.759 13.889 1.00 92.81 168 SER A O 1
ATOM 1326 N N . ARG A 1 169 ? -13.114 9.526 12.242 1.00 93.81 169 ARG A N 1
ATOM 1327 C CA . ARG A 1 169 ? -14.105 9.019 11.285 1.00 93.81 169 ARG A CA 1
ATOM 1328 C C . ARG A 1 169 ? -14.551 7.611 11.667 1.00 93.81 169 ARG A C 1
ATOM 1330 O O . ARG A 1 169 ? -15.734 7.316 11.586 1.00 93.81 169 ARG A O 1
ATOM 1337 N N . LEU A 1 170 ? -13.625 6.784 12.159 1.00 94.25 170 LEU A N 1
ATOM 1338 C CA . LEU A 1 170 ? -13.942 5.443 12.660 1.00 94.25 170 LEU A CA 1
ATOM 1339 C C . LEU A 1 170 ? -14.776 5.477 13.946 1.00 94.25 170 LEU A C 1
ATOM 1341 O O . LEU A 1 170 ? -15.699 4.684 14.077 1.00 94.25 170 LEU A O 1
ATOM 1345 N N . GLY A 1 171 ? -14.487 6.406 14.864 1.00 92.94 171 GLY A N 1
ATOM 1346 C CA . GLY A 1 171 ? -15.267 6.552 16.097 1.00 92.94 171 GLY A CA 1
ATOM 1347 C C . GLY A 1 171 ? -16.696 6.986 15.824 1.00 92.94 171 GLY A C 1
ATOM 1348 O O . GLY A 1 171 ? -17.612 6.430 16.411 1.00 92.94 171 GLY A O 1
ATOM 1349 N N . LEU A 1 172 ? -16.893 7.900 14.870 1.00 93.56 172 LEU A N 1
ATOM 1350 C CA . LEU A 1 172 ? -18.230 8.320 14.457 1.00 93.56 172 LEU A CA 1
ATOM 1351 C C . LEU A 1 172 ? -19.021 7.196 13.768 1.00 93.56 172 LEU A C 1
ATOM 1353 O O . LEU A 1 172 ? -20.226 7.105 13.956 1.00 93.56 172 LEU A O 1
ATOM 1357 N N . LEU A 1 173 ? -18.358 6.352 12.969 1.00 94.44 173 LEU A N 1
ATOM 1358 C CA . LEU A 1 173 ? -19.014 5.235 12.278 1.00 94.44 173 LEU A CA 1
ATOM 1359 C C . LEU A 1 173 ? -19.400 4.088 13.219 1.00 94.44 173 LEU A C 1
ATOM 1361 O O . LEU A 1 173 ? -20.423 3.450 12.998 1.00 94.44 173 LEU A O 1
ATOM 1365 N N . LEU A 1 174 ? -18.572 3.807 14.228 1.00 93.31 174 LEU A N 1
ATOM 1366 C CA . LEU A 1 174 ? -18.777 2.701 15.170 1.00 93.31 174 LEU A CA 1
ATOM 1367 C C . LEU A 1 174 ? -19.447 3.131 16.484 1.00 93.31 174 LEU A C 1
ATOM 1369 O O . LEU A 1 174 ? -19.697 2.277 17.325 1.00 93.31 174 LEU A O 1
ATOM 1373 N N . ASP A 1 175 ? -19.699 4.429 16.666 1.00 93.81 175 ASP A N 1
ATOM 1374 C CA . ASP A 1 175 ? -20.182 5.039 17.913 1.00 93.81 175 ASP A CA 1
ATOM 1375 C C . ASP A 1 175 ? -19.327 4.667 19.143 1.00 93.81 175 ASP A C 1
ATOM 1377 O O . ASP A 1 175 ? -19.813 4.306 20.213 1.00 93.81 175 ASP A O 1
ATOM 1381 N N . LEU A 1 176 ? -18.001 4.725 18.974 1.00 92.25 176 LEU A N 1
ATOM 1382 C CA . LEU A 1 176 ? -17.030 4.404 20.022 1.00 92.25 176 LEU A CA 1
ATOM 1383 C C . LEU A 1 176 ? -16.136 5.606 20.345 1.00 92.25 176 LEU A C 1
ATOM 1385 O O . LEU A 1 176 ? -15.690 6.323 19.440 1.00 92.25 176 LEU A O 1
ATOM 1389 N N . PRO A 1 177 ? -15.776 5.808 21.627 1.00 92.75 177 PRO A N 1
ATOM 1390 C CA . PRO A 1 177 ? -14.821 6.838 21.993 1.00 92.75 177 PRO A CA 1
ATOM 1391 C C . PRO A 1 177 ? -13.428 6.501 21.442 1.00 92.75 177 PRO A C 1
ATOM 1393 O O . PRO A 1 177 ? -12.985 5.351 21.446 1.00 92.75 177 PRO A O 1
ATOM 1396 N N . ILE A 1 178 ? -12.695 7.541 21.031 1.00 92.69 178 ILE A N 1
ATOM 1397 C CA . ILE A 1 178 ? -11.365 7.426 20.403 1.00 92.69 178 ILE A CA 1
ATOM 1398 C C . ILE A 1 178 ? -10.402 6.604 21.266 1.00 92.69 178 ILE A C 1
ATOM 1400 O O . ILE A 1 178 ? -9.690 5.748 20.752 1.00 92.69 178 ILE A O 1
ATOM 1404 N N . LYS A 1 179 ? -10.427 6.820 22.588 1.00 92.88 179 LYS A N 1
ATOM 1405 C CA . LYS A 1 179 ? -9.552 6.122 23.541 1.00 92.88 179 LYS A CA 1
ATOM 1406 C C . LYS A 1 179 ? -9.740 4.603 23.500 1.00 92.88 179 LYS A C 1
ATOM 1408 O O . LYS A 1 179 ? -8.755 3.874 23.518 1.00 92.88 179 LYS A O 1
ATOM 1413 N N . THR A 1 180 ? -10.983 4.131 23.421 1.00 93.69 180 THR A N 1
ATOM 1414 C CA . THR A 1 180 ? -11.288 2.695 23.361 1.00 93.69 180 THR A CA 1
ATOM 1415 C C . THR A 1 180 ? -10.881 2.106 22.014 1.00 93.69 180 THR A C 1
ATOM 1417 O O . THR A 1 180 ? -10.298 1.027 21.975 1.00 93.69 180 THR A O 1
ATOM 1420 N N . LEU A 1 181 ? -11.096 2.830 20.910 1.00 93.88 181 LEU A N 1
ATOM 1421 C CA . LEU A 1 181 ? -10.629 2.394 19.590 1.00 93.88 181 LEU A CA 1
ATOM 1422 C C . LEU A 1 181 ? -9.104 2.281 19.510 1.00 93.88 181 LEU A C 1
ATOM 1424 O O . LEU A 1 181 ? -8.599 1.292 18.986 1.00 93.88 181 LEU A O 1
ATOM 1428 N N . GLU A 1 182 ? -8.361 3.251 20.049 1.00 93.62 182 GLU A N 1
ATOM 1429 C CA . GLU A 1 182 ? -6.898 3.165 20.112 1.00 93.62 182 GLU A CA 1
ATOM 1430 C C . GLU A 1 182 ? -6.447 1.953 20.935 1.00 93.62 182 GLU A C 1
ATOM 1432 O O . GLU A 1 182 ? -5.564 1.219 20.498 1.00 93.62 182 GLU A O 1
ATOM 1437 N N . GLN A 1 183 ? -7.083 1.689 22.082 1.00 94.94 183 GLN A N 1
ATOM 1438 C CA . GLN A 1 183 ? -6.786 0.499 22.884 1.00 94.94 183 GLN A CA 1
ATOM 1439 C C . GLN A 1 183 ? -6.993 -0.798 22.096 1.00 94.94 183 GLN A C 1
ATOM 1441 O O . GLN A 1 183 ? -6.168 -1.700 22.201 1.00 94.94 183 GLN A O 1
ATOM 1446 N N . ILE A 1 184 ? -8.043 -0.891 21.280 1.00 94.94 184 ILE A N 1
ATOM 1447 C CA . ILE A 1 184 ? -8.301 -2.081 20.459 1.00 94.94 184 ILE A CA 1
ATOM 1448 C C . ILE A 1 184 ? -7.243 -2.228 19.358 1.00 94.94 184 ILE A C 1
ATOM 1450 O O . ILE A 1 184 ? -6.658 -3.298 19.203 1.00 94.94 184 ILE A O 1
ATOM 1454 N N . VAL A 1 185 ? -6.946 -1.153 18.619 1.00 94.62 185 VAL A N 1
ATOM 1455 C CA . VAL A 1 185 ? -5.970 -1.180 17.511 1.00 94.62 185 VAL A CA 1
ATOM 1456 C C . VAL A 1 185 ? -4.556 -1.500 18.001 1.00 94.62 185 VAL A C 1
ATOM 1458 O O . VAL A 1 185 ? -3.805 -2.187 17.313 1.00 94.62 185 VAL A O 1
ATOM 1461 N N . TYR A 1 186 ? -4.191 -1.037 19.198 1.00 95.56 186 TYR A N 1
ATOM 1462 C CA . TYR A 1 186 ? -2.908 -1.347 19.832 1.00 95.56 186 TYR A CA 1
ATOM 1463 C C . TYR A 1 186 ? -2.925 -2.642 20.659 1.00 95.56 186 TYR A C 1
ATOM 1465 O O . TYR A 1 186 ? -2.001 -2.867 21.439 1.00 95.56 186 TYR A O 1
ATOM 1473 N N . PHE A 1 187 ? -3.941 -3.496 20.491 1.00 95.31 187 PHE A N 1
ATOM 1474 C CA . PHE A 1 187 ? -4.070 -4.794 21.167 1.00 95.31 187 PHE A CA 1
ATOM 1475 C C . PHE A 1 187 ? -4.067 -4.721 22.709 1.00 95.31 187 PHE A C 1
ATOM 1477 O O . PHE A 1 187 ? -3.690 -5.677 23.381 1.00 95.31 187 PHE A O 1
ATOM 1484 N N . ALA A 1 188 ? -4.493 -3.597 23.290 1.00 97.19 188 ALA A N 1
ATOM 1485 C CA . ALA A 1 188 ? -4.638 -3.418 24.737 1.00 97.19 188 ALA A CA 1
ATOM 1486 C C . ALA A 1 188 ? -6.006 -3.887 25.267 1.00 97.19 188 ALA A C 1
ATOM 1488 O O . ALA A 1 188 ? -6.126 -4.217 26.445 1.00 97.19 188 ALA A O 1
ATOM 1489 N N . ALA A 1 189 ? -7.034 -3.909 24.417 1.00 95.50 189 ALA A N 1
ATOM 1490 C CA . ALA A 1 189 ? -8.373 -4.382 24.755 1.00 95.50 189 ALA A CA 1
ATOM 1491 C C . ALA A 1 189 ? -8.977 -5.184 23.596 1.00 95.50 189 ALA A C 1
ATOM 1493 O O . ALA A 1 189 ? -8.665 -4.940 22.432 1.00 95.50 189 ALA A O 1
ATOM 1494 N N . TYR A 1 190 ? -9.871 -6.117 23.919 1.00 96.00 190 TYR A N 1
ATOM 1495 C CA . TYR A 1 190 ? -10.646 -6.866 22.931 1.00 96.00 190 TYR A CA 1
ATOM 1496 C C . TYR A 1 190 ? -12.019 -6.227 22.726 1.00 96.00 190 TYR A C 1
ATOM 1498 O O . TYR A 1 190 ? -12.566 -5.600 23.633 1.00 96.00 190 TYR A O 1
ATOM 1506 N N . ILE A 1 191 ? -12.590 -6.428 21.538 1.00 94.94 191 ILE A N 1
ATOM 1507 C CA . ILE A 1 191 ? -13.963 -6.046 21.214 1.00 94.94 191 ILE A CA 1
ATOM 1508 C C . ILE A 1 191 ? -14.742 -7.277 20.762 1.00 94.94 191 ILE A C 1
ATOM 1510 O O . ILE A 1 191 ? -14.246 -8.094 19.986 1.00 94.94 191 ILE A O 1
ATOM 1514 N N . VAL A 1 192 ? -15.965 -7.412 21.264 1.00 94.94 192 VAL A N 1
ATOM 1515 C CA . VAL A 1 192 ? -16.879 -8.474 20.848 1.00 94.94 192 VAL A CA 1
ATOM 1516 C C . VAL A 1 192 ? -17.554 -8.036 19.552 1.00 94.94 192 VAL A C 1
ATOM 1518 O O . VAL A 1 192 ? -18.250 -7.025 19.533 1.00 94.94 192 VAL A O 1
ATOM 1521 N N . ILE A 1 193 ? -17.323 -8.775 18.467 1.00 94.94 193 ILE A N 1
ATOM 1522 C CA . ILE A 1 193 ? -17.856 -8.442 17.134 1.00 94.94 193 ILE A CA 1
ATOM 1523 C C . ILE A 1 193 ? -19.251 -9.043 16.949 1.00 94.94 193 ILE A C 1
ATOM 1525 O O . ILE A 1 193 ? -20.163 -8.389 16.451 1.00 94.94 193 ILE A O 1
ATOM 1529 N N . THR A 1 194 ? -19.420 -10.295 17.366 1.00 95.06 194 THR A N 1
ATOM 1530 C CA . THR A 1 194 ? -20.656 -11.059 17.199 1.00 95.06 194 THR A CA 1
ATOM 1531 C C . THR A 1 194 ? -20.982 -11.786 18.490 1.00 95.06 194 THR A C 1
ATOM 1533 O O . THR A 1 194 ? -20.098 -12.378 19.109 1.00 95.06 194 THR A O 1
ATOM 1536 N N . VAL A 1 195 ? -22.254 -11.762 18.876 1.00 94.62 195 VAL A N 1
ATOM 1537 C CA . VAL A 1 195 ? -22.784 -12.531 20.003 1.00 94.62 195 VAL A CA 1
ATOM 1538 C C . VAL A 1 195 ? -23.879 -13.432 19.464 1.00 94.62 195 VAL A C 1
ATOM 1540 O O . VAL A 1 195 ? -24.842 -12.933 18.880 1.00 94.62 195 VAL A O 1
ATOM 1543 N N . ASP A 1 196 ? -23.724 -14.736 19.669 1.00 94.69 196 ASP A N 1
ATOM 1544 C CA . ASP A 1 196 ? -24.793 -15.699 19.430 1.00 94.69 196 ASP A CA 1
ATOM 1545 C C . ASP A 1 196 ? -25.872 -15.526 20.509 1.00 94.69 196 ASP A C 1
ATOM 1547 O O . ASP A 1 196 ? -25.603 -15.662 21.706 1.00 94.69 196 ASP A O 1
ATOM 1551 N N . GLN A 1 197 ? -27.078 -15.146 20.087 1.00 93.50 197 GLN A N 1
ATOM 1552 C CA . GLN A 1 197 ? -28.183 -14.869 21.002 1.00 93.50 197 GLN A CA 1
ATOM 1553 C C . GLN A 1 197 ? -28.886 -16.148 21.454 1.00 93.50 197 GLN A C 1
ATOM 1555 O O . GLN A 1 197 ? -29.350 -16.195 22.592 1.00 93.50 197 GLN A O 1
ATOM 1560 N N . ASP A 1 198 ? -28.928 -17.186 20.619 1.00 92.75 198 ASP A N 1
ATOM 1561 C CA . ASP A 1 198 ? -29.657 -18.418 20.932 1.00 92.75 198 ASP A CA 1
ATOM 1562 C C . ASP A 1 198 ? -28.930 -19.174 22.045 1.00 92.75 198 ASP A C 1
ATOM 1564 O O . ASP A 1 198 ? -29.514 -19.503 23.080 1.00 92.75 198 ASP A O 1
ATOM 1568 N N . ALA A 1 199 ? -27.613 -19.328 21.892 1.00 91.88 199 ALA A N 1
ATOM 1569 C CA . ALA A 1 199 ? -26.751 -19.886 22.929 1.00 91.88 199 ALA A CA 1
ATOM 1570 C C . ALA A 1 199 ? -26.801 -19.067 24.229 1.00 91.88 199 ALA A C 1
ATOM 1572 O O . ALA A 1 199 ? -26.770 -19.627 25.325 1.00 91.88 199 ALA A O 1
ATOM 1573 N N . LYS A 1 200 ? -26.919 -17.736 24.127 1.00 92.88 200 LYS A N 1
ATOM 1574 C CA . LYS A 1 200 ? -27.044 -16.864 25.298 1.00 92.88 200 LYS A CA 1
ATOM 1575 C C . LYS A 1 200 ? -28.346 -17.122 26.055 1.00 92.88 200 LYS A C 1
ATOM 1577 O O . LYS A 1 200 ? -28.310 -17.185 27.278 1.00 92.88 200 LYS A O 1
ATOM 1582 N N . VAL A 1 201 ? -29.478 -17.259 25.363 1.00 94.25 201 VAL A N 1
ATOM 1583 C CA . VAL A 1 201 ? -30.772 -17.539 26.009 1.00 94.25 201 VAL A CA 1
ATOM 1584 C C . VAL A 1 201 ? -30.752 -18.907 26.686 1.00 94.25 201 VAL A C 1
ATOM 1586 O O . VAL A 1 201 ? -31.173 -19.009 27.836 1.00 94.25 201 VAL A O 1
ATOM 1589 N N . LEU A 1 202 ? -30.210 -19.931 26.018 1.00 93.06 202 LEU A N 1
ATOM 1590 C CA . LEU A 1 202 ? -30.078 -21.270 26.599 1.00 93.06 202 LEU A CA 1
ATOM 1591 C C . LEU A 1 202 ? -29.226 -21.245 27.869 1.00 93.06 202 LEU A C 1
ATOM 1593 O O . LEU A 1 202 ? -29.683 -21.697 28.915 1.00 93.06 202 LEU A O 1
ATOM 1597 N N . GLY A 1 203 ? -28.049 -20.618 27.810 1.00 91.31 203 GLY A N 1
ATOM 1598 C CA . GLY A 1 203 ? -27.179 -20.499 28.979 1.00 91.31 203 GLY A CA 1
ATOM 1599 C C . GLY A 1 203 ? -27.811 -19.701 30.122 1.00 91.31 203 GLY A C 1
ATOM 1600 O O . GLY A 1 203 ? -27.596 -20.018 31.287 1.00 91.31 203 GLY A O 1
ATOM 1601 N N . VAL A 1 204 ? -28.624 -18.683 29.822 1.00 94.06 204 VAL A N 1
ATOM 1602 C CA . VAL A 1 204 ? -29.357 -17.933 30.857 1.00 94.06 204 VAL A CA 1
ATOM 1603 C C . VAL A 1 204 ? -30.428 -18.802 31.524 1.00 94.06 204 VAL A C 1
ATOM 1605 O O . VAL A 1 204 ? -30.584 -18.725 32.741 1.00 94.06 204 VAL A O 1
ATOM 1608 N N . ASN A 1 205 ? -31.137 -19.638 30.763 1.00 92.19 205 ASN A N 1
ATOM 1609 C CA . ASN A 1 205 ? -32.154 -20.536 31.312 1.00 92.19 205 ASN A CA 1
ATOM 1610 C C . ASN A 1 205 ? -31.534 -21.618 32.205 1.00 92.19 205 ASN A C 1
ATOM 1612 O O . ASN A 1 205 ? -31.999 -21.806 33.325 1.00 92.19 205 ASN A O 1
ATOM 1616 N N . GLU A 1 206 ? -30.448 -22.253 31.756 1.00 93.12 206 GLU A N 1
ATOM 1617 C CA . GLU A 1 206 ? -29.713 -23.256 32.543 1.00 93.12 206 GLU A CA 1
ATOM 1618 C C . GLU A 1 206 ? -29.195 -22.680 33.867 1.00 93.12 206 GLU A C 1
ATOM 1620 O O . GLU A 1 206 ? -29.275 -23.324 34.913 1.00 93.12 206 GLU A O 1
ATOM 1625 N N . LEU A 1 207 ? -28.690 -21.441 33.846 1.00 93.00 207 LEU A N 1
ATOM 1626 C CA . LEU A 1 207 ? -28.262 -20.763 35.065 1.00 93.00 207 LEU A CA 1
ATOM 1627 C C . LEU A 1 207 ? -29.438 -20.550 36.018 1.00 93.00 207 LEU A C 1
ATOM 1629 O O . LEU A 1 207 ? -29.306 -20.863 37.196 1.00 93.00 207 LEU A O 1
ATOM 1633 N N . ASN A 1 208 ? -30.584 -20.071 35.531 1.00 94.00 208 ASN A N 1
ATOM 1634 C CA . ASN A 1 208 ? -31.754 -19.837 36.380 1.00 94.00 208 ASN A CA 1
ATOM 1635 C C . ASN A 1 208 ? -32.273 -21.129 37.027 1.00 94.00 208 ASN A C 1
ATOM 1637 O O . ASN A 1 208 ? -32.524 -21.125 38.228 1.00 94.00 208 ASN A O 1
ATOM 1641 N N . GLU A 1 209 ? -32.351 -22.230 36.273 1.00 93.50 209 GLU A N 1
ATOM 1642 C CA . GLU A 1 209 ? -32.737 -23.546 36.808 1.00 93.50 209 GLU A CA 1
ATOM 1643 C C . GLU A 1 209 ? -31.771 -24.046 37.894 1.00 93.50 209 GLU A C 1
ATOM 1645 O O . GLU A 1 209 ? -32.183 -24.757 38.800 1.00 93.50 209 GLU A O 1
ATOM 1650 N N . SER A 1 210 ? -30.488 -23.671 37.836 1.00 88.06 210 SER A N 1
ATOM 1651 C CA . SER A 1 210 ? -29.502 -24.060 38.856 1.00 88.06 210 SER A CA 1
ATOM 1652 C C . SER A 1 210 ? -29.592 -23.270 40.170 1.00 88.06 210 SER A C 1
ATOM 1654 O O . SER A 1 210 ? -29.003 -23.689 41.170 1.00 88.06 210 SER A O 1
ATOM 1656 N N . PHE A 1 211 ? -30.276 -22.120 40.170 1.00 87.62 211 PHE A N 1
ATOM 1657 C CA . PHE A 1 211 ? -30.439 -21.261 41.348 1.00 87.62 211 PHE A CA 1
ATOM 1658 C C . PHE A 1 211 ? -31.761 -21.490 42.102 1.00 87.62 211 PHE A C 1
ATOM 1660 O O . PHE A 1 211 ? -31.888 -20.982 43.220 1.00 87.62 211 PHE A O 1
ATOM 1667 N N . GLU A 1 212 ? -32.717 -22.217 41.514 1.00 69.12 212 GLU A N 1
ATOM 1668 C CA . GLU A 1 212 ? -33.975 -22.660 42.148 1.00 69.12 212 GLU A CA 1
ATOM 1669 C C . GLU A 1 212 ? -33.828 -24.034 42.823 1.00 69.12 212 GLU A C 1
ATOM 1671 O O . GLU A 1 212 ? -34.408 -24.200 43.924 1.00 69.12 212 GLU A O 1
#

Foldseek 3Di:
DDDDDDDDDDDDDDDDDDDDDDDDDDDDDDDDDDDDDDDDDDDDDDPDPDPPPPDPPPDPDPDPDDDDDDDDPVNLVVQWQEAQDDCFAADPPPRHGDDSHPPHCLGLNDQAAQADRVRPTHDPVQAQPQDPPRRHHRHGNVSSVRGDHDHDDPDDADDVCQLPDVVRVVCVVVVHDSVVVVCVRVVNDDDDPDDDVVVVVVVVVVVVVVVD

Sequence (212 aa):
MIWILENFSCIITTNHYNAATSPKFFPRFRRAVRKSCGVLCVIYSTPVSMPIPAQKSAATDSFDAISLSVASPEDILGWSRGEITKPETVNYRTQRAEPDGLFCERIFGPTKNFQCFCGKYKGVRYAGVVCEKCGVEVTRSIVRRERMGHINLAVPVTHIWFLRSSPSRLGLLLDLPIKTLEQIVYFAAYIVITVDQDAKVLGVNELNESFE